Protein AF-A0A5C7A0E4-F1 (afdb_monomer)

Secondary structure (DSSP, 8-state):
--HHHHHHHHHHHHHH--TT-HHHHHHHHHHHHHHHHHHSTT-HHHHHHHHHHHHHHTTTTSTT-HHHHHHHHHHHHHHHHHHHHHHHHHHHHHHH-TTHHHHHHHHHHHHTTEEEEE--S-HHHHHHHHHHHHHTT-EEEEGGGS--TT--HHHHHHHH--SS-EEEEE-S-EEE--TT-TT--EEE--HHHHHHHHHHHHHH-GGGEEEEE-SS-B--TT-TT-EEEE--TT-THHHHHHHHHHHTT----GGG--

Solvent-accessible surface area (backbone atoms only — not comparable to full-atom values): 14439 Å² total; per-residue (Å²): 131,61,73,61,57,56,52,53,54,49,50,54,55,56,72,67,61,56,90,90,46,59,69,62,51,54,51,49,53,50,54,50,49,53,48,42,46,74,74,49,81,54,47,61,71,60,57,53,48,50,56,53,30,50,46,26,53,69,28,76,87,31,88,87,40,63,71,52,26,54,53,31,26,52,52,14,52,55,49,50,53,52,50,50,53,49,52,48,47,53,51,48,54,55,67,76,30,86,52,50,68,57,51,53,49,50,52,49,53,60,19,43,41,35,36,36,43,44,59,61,80,58,59,67,64,48,51,54,51,38,51,54,40,42,63,58,74,29,46,61,43,48,70,90,78,50,84,55,92,89,52,52,75,66,56,48,48,67,69,68,61,76,39,44,36,37,41,34,47,35,34,66,66,36,73,49,59,56,83,94,41,79,87,51,65,40,35,15,46,33,69,66,41,56,49,51,48,55,49,45,35,74,72,60,34,41,81,26,37,39,38,37,31,38,78,82,46,61,71,76,83,84,61,80,78,51,52,74,43,57,59,49,94,86,50,61,41,57,59,54,52,49,52,48,40,40,77,48,64,29,88,64,59,74,80,57,72,115

pLDDT: mean 85.22, std 11.51, range [44.25, 96.69]

InterPro domains:
  IPR019302 CD-NTase-associated protein 12/Pycsar effector protein, TIR domain [PF10137] (114-232)

Mean predicted aligned error: 15.25 Å

Nearest PDB structures (foldseek):
  7un8-assembly1_F  TM=8.255E-01  e=1.207E-06  Sphingobacterium faecium
  7un8-assembly1_E  TM=7.775E-01  e=4.235E-06  Sphingobacterium faecium
  7djt-assembly1_A  TM=3.992E-01  e=1.896E-03  Homo sapiens

Structure (mmCIF, N/CA/C/O backbone):
data_AF-A0A5C7A0E4-F1
#
_entry.id   AF-A0A5C7A0E4-F1
#
loop_
_atom_site.group_PDB
_atom_site.id
_atom_site.type_symbol
_atom_site.label_atom_id
_atom_site.label_alt_id
_atom_site.label_comp_id
_atom_site.label_asym_id
_atom_site.label_entity_id
_atom_site.label_seq_id
_atom_site.pdbx_PDB_ins_code
_atom_site.Cartn_x
_atom_site.Cartn_y
_atom_site.Cartn_z
_atom_site.occupancy
_atom_site.B_iso_or_equiv
_atom_site.auth_seq_id
_atom_site.auth_comp_id
_atom_site.auth_asym_id
_atom_site.auth_atom_id
_atom_site.pdbx_PDB_model_num
ATOM 1 N N . MET A 1 1 ? -31.149 -14.132 15.648 1.00 56.28 1 MET A N 1
ATOM 2 C CA . MET A 1 1 ? -31.156 -13.141 16.744 1.00 56.28 1 MET A CA 1
ATOM 3 C C . MET A 1 1 ? -30.591 -11.846 16.182 1.00 56.28 1 MET A C 1
ATOM 5 O O . MET A 1 1 ? -29.575 -11.904 15.499 1.00 56.28 1 MET A O 1
ATOM 9 N N . ASP A 1 2 ? -31.304 -10.732 16.339 1.00 81.81 2 ASP A N 1
ATOM 10 C CA . ASP A 1 2 ? -30.912 -9.434 15.777 1.00 81.81 2 ASP A CA 1
ATOM 11 C C . ASP A 1 2 ? -29.576 -8.971 16.389 1.00 81.81 2 ASP A C 1
ATOM 13 O O . ASP A 1 2 ? -29.428 -8.947 17.611 1.00 81.81 2 ASP A O 1
ATOM 17 N N . LYS A 1 3 ? -28.597 -8.621 15.542 1.00 84.12 3 LYS A N 1
ATOM 18 C CA . LYS A 1 3 ? -27.257 -8.173 15.960 1.00 84.12 3 LYS A CA 1
ATOM 19 C C . LYS A 1 3 ? -27.318 -6.963 16.900 1.00 84.12 3 LYS A C 1
ATOM 21 O O . LYS A 1 3 ? -26.513 -6.865 17.821 1.00 84.12 3 LYS A O 1
ATOM 26 N N . ILE A 1 4 ? -28.287 -6.072 16.685 1.00 85.06 4 ILE A N 1
ATOM 27 C CA . ILE A 1 4 ? -28.483 -4.881 17.515 1.00 85.06 4 ILE A CA 1
ATOM 28 C C . ILE A 1 4 ? -29.020 -5.276 18.889 1.00 85.06 4 ILE A C 1
ATOM 30 O O . ILE A 1 4 ? -28.481 -4.817 19.892 1.00 85.06 4 ILE A O 1
ATOM 34 N N . LEU A 1 5 ? -29.981 -6.205 18.947 1.00 87.56 5 LEU A N 1
ATOM 35 C CA . LEU A 1 5 ? -30.493 -6.724 20.220 1.00 87.56 5 LEU A CA 1
ATOM 36 C C . LEU A 1 5 ? -29.370 -7.345 21.067 1.00 87.56 5 LEU A C 1
ATOM 38 O O . LEU A 1 5 ? -29.330 -7.117 22.271 1.00 87.56 5 LEU A O 1
ATOM 42 N N . MET A 1 6 ? -28.404 -8.045 20.452 1.00 88.94 6 MET A N 1
ATOM 43 C CA . MET A 1 6 ? -27.241 -8.583 21.181 1.00 88.94 6 MET A CA 1
ATOM 44 C C . MET A 1 6 ? -26.394 -7.480 21.838 1.00 88.94 6 MET A C 1
ATOM 46 O O . MET A 1 6 ? -25.952 -7.627 22.978 1.00 88.94 6 MET A O 1
ATOM 50 N N . LEU A 1 7 ? -26.148 -6.371 21.131 1.00 90.69 7 LEU A N 1
ATOM 51 C CA . LEU A 1 7 ? -25.394 -5.237 21.676 1.00 90.69 7 LEU A CA 1
ATOM 52 C C . LEU A 1 7 ? -26.189 -4.489 22.753 1.00 90.69 7 LEU A C 1
ATOM 54 O O . LEU A 1 7 ? -25.609 -4.054 23.746 1.00 90.69 7 LEU A O 1
ATOM 58 N N . GLU A 1 8 ? -27.506 -4.370 22.599 1.00 90.69 8 GLU A N 1
ATOM 59 C CA . GLU A 1 8 ? -28.388 -3.771 23.603 1.00 90.69 8 GLU A CA 1
ATOM 60 C C . GLU A 1 8 ? -28.463 -4.604 24.889 1.00 90.69 8 GLU A C 1
ATOM 62 O O . GLU A 1 8 ? -28.448 -4.044 25.989 1.00 90.69 8 GLU A O 1
ATOM 67 N N . GLU A 1 9 ? -28.500 -5.934 24.776 1.00 91.88 9 GLU A N 1
ATOM 68 C CA . GLU A 1 9 ? -28.418 -6.855 25.915 1.00 91.88 9 GLU A CA 1
ATOM 69 C C . GLU A 1 9 ? -27.088 -6.699 26.656 1.00 91.88 9 GLU A C 1
ATOM 71 O O . GLU A 1 9 ? -27.073 -6.523 27.876 1.00 91.88 9 GLU A O 1
ATOM 76 N N . ILE A 1 10 ? -25.973 -6.648 25.923 1.00 91.94 10 ILE A N 1
ATOM 77 C CA . ILE A 1 10 ? -24.656 -6.391 26.514 1.00 91.94 10 ILE A CA 1
ATOM 78 C C . ILE A 1 10 ? -24.605 -5.010 27.175 1.00 91.94 10 ILE A C 1
ATOM 80 O O . ILE A 1 10 ? -24.049 -4.882 28.263 1.00 91.94 10 ILE A O 1
ATOM 84 N N . ASN A 1 11 ? -25.209 -3.978 26.578 1.00 92.25 11 ASN A N 1
ATOM 85 C CA . ASN A 1 11 ? -25.259 -2.644 27.178 1.00 92.25 11 ASN A CA 1
ATOM 86 C C . ASN A 1 11 ? -25.999 -2.655 28.527 1.00 92.25 11 ASN A C 1
ATOM 88 O O . ASN A 1 11 ? -25.588 -1.983 29.472 1.00 92.25 11 ASN A O 1
ATOM 92 N N . LYS A 1 12 ? -27.076 -3.444 28.648 1.00 92.50 12 LYS A N 1
ATOM 93 C CA . LYS A 1 12 ? -27.779 -3.642 29.927 1.00 92.50 12 LYS A CA 1
ATOM 94 C C . LYS A 1 12 ? -26.875 -4.319 30.960 1.00 92.50 12 LYS A C 1
ATOM 96 O O . LYS A 1 12 ? -26.823 -3.853 32.097 1.00 92.50 12 LYS A O 1
ATOM 101 N N . GLU A 1 13 ? -26.131 -5.358 30.568 1.00 92.50 13 GLU A N 1
ATOM 102 C CA . GLU A 1 13 ? -25.145 -6.013 31.444 1.00 92.50 13 GLU A CA 1
ATOM 103 C C . GLU A 1 13 ? -24.039 -5.029 31.888 1.00 92.50 13 GLU A C 1
ATOM 105 O O . GLU A 1 13 ? -23.705 -4.971 33.071 1.00 92.50 13 GLU A O 1
ATOM 110 N N . VAL A 1 14 ? -23.517 -4.200 30.973 1.00 91.81 14 VAL A N 1
ATOM 111 C CA . VAL A 1 14 ? -22.480 -3.194 31.271 1.00 91.81 14 VAL A CA 1
ATOM 112 C C . VAL A 1 14 ? -22.986 -2.131 32.240 1.00 91.81 14 VAL A C 1
ATOM 114 O O . VAL A 1 14 ? -22.296 -1.823 33.210 1.00 91.81 14 VAL A O 1
ATOM 117 N N . LYS A 1 15 ? -24.207 -1.615 32.060 1.00 89.81 15 LYS A N 1
ATOM 118 C CA . LYS A 1 15 ? -24.803 -0.646 32.997 1.00 89.81 15 LYS A CA 1
ATOM 119 C C . LYS A 1 15 ? -24.918 -1.205 34.416 1.00 89.81 15 LYS A C 1
ATOM 121 O O . LYS A 1 15 ? -24.730 -0.458 35.378 1.00 89.81 15 LYS A O 1
ATOM 126 N N . GLY A 1 16 ? -25.147 -2.512 34.549 1.00 89.06 16 GLY A N 1
ATOM 127 C CA . GLY A 1 16 ? -25.190 -3.224 35.828 1.00 89.06 16 GLY A CA 1
ATOM 128 C C . GLY A 1 16 ? -23.828 -3.466 36.490 1.00 89.06 16 GLY A C 1
ATOM 129 O O . GLY A 1 16 ? -23.802 -3.785 37.680 1.00 89.06 16 GLY A O 1
ATOM 130 N N . LEU A 1 17 ? -22.707 -3.289 35.773 1.00 90.19 17 LEU A N 1
ATOM 131 C CA . LEU A 1 17 ? -21.366 -3.534 36.315 1.00 90.19 17 LEU A CA 1
ATOM 132 C C . LEU A 1 17 ? -21.101 -2.694 37.563 1.00 90.19 17 LEU A C 1
ATOM 134 O O . LEU A 1 17 ? -21.356 -1.483 37.576 1.00 90.19 17 LEU A O 1
ATOM 138 N N . GLN A 1 18 ? -20.529 -3.347 38.572 1.00 88.06 18 GLN A N 1
ATOM 139 C CA . GLN A 1 18 ? -20.105 -2.751 39.833 1.00 88.06 18 GLN A CA 1
ATOM 140 C C . GLN A 1 18 ? -18.580 -2.675 39.907 1.00 88.06 18 GLN A C 1
ATOM 142 O O . GLN A 1 18 ? -17.871 -3.486 39.305 1.00 88.06 18 GLN A O 1
ATOM 147 N N . TYR A 1 19 ? -18.080 -1.694 40.661 1.00 84.81 19 TYR A N 1
ATOM 148 C CA . TYR A 1 19 ? -16.647 -1.545 40.905 1.00 84.81 19 TYR A CA 1
ATOM 149 C C . TYR A 1 19 ? -16.058 -2.844 41.475 1.00 84.81 19 TYR A C 1
ATOM 151 O O . TYR A 1 19 ? -16.684 -3.501 42.306 1.00 84.81 19 TYR A O 1
ATOM 159 N N . SER A 1 20 ? -14.856 -3.204 41.022 1.00 74.75 20 SER A N 1
ATOM 160 C CA . SER A 1 20 ? -14.129 -4.426 41.407 1.00 74.75 20 SER A CA 1
ATOM 161 C C . SER A 1 20 ? -14.735 -5.762 40.950 1.00 74.75 20 SER A C 1
ATOM 163 O O . SER A 1 20 ? -14.192 -6.815 41.285 1.00 74.75 20 SER A O 1
ATOM 165 N N . ASP A 1 21 ? -15.788 -5.767 40.126 1.00 83.38 21 ASP A N 1
ATOM 166 C CA . ASP A 1 21 ? -16.278 -6.986 39.468 1.00 83.38 21 ASP A CA 1
ATOM 167 C C . ASP A 1 21 ? -15.448 -7.323 38.215 1.00 83.38 21 ASP A C 1
ATOM 169 O O . ASP A 1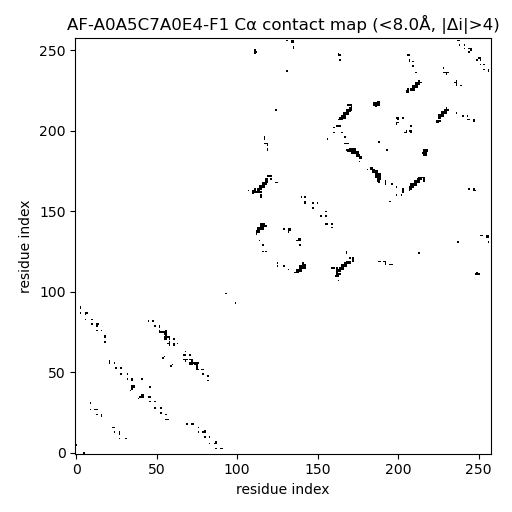 21 ? -15.891 -7.233 37.063 1.00 83.38 21 ASP A O 1
ATOM 173 N N . ASN A 1 22 ? -14.184 -7.679 38.444 1.00 80.25 22 ASN A N 1
ATOM 174 C CA . ASN A 1 22 ? -13.211 -7.919 37.375 1.00 80.25 22 ASN A CA 1
ATOM 175 C C . ASN A 1 22 ? -13.604 -9.119 36.502 1.00 80.25 22 ASN A C 1
ATOM 177 O O . ASN A 1 22 ? -13.374 -9.115 35.294 1.00 80.25 22 ASN A O 1
ATOM 181 N N . LYS A 1 23 ? -14.247 -10.132 37.098 1.00 84.56 23 LYS A N 1
ATOM 182 C CA . LYS A 1 23 ? -14.672 -11.343 36.387 1.00 84.56 23 LYS A CA 1
ATOM 183 C C . LYS A 1 23 ? -15.758 -11.030 35.361 1.00 84.56 23 LYS A C 1
ATOM 185 O O . LYS A 1 23 ? -15.644 -11.459 34.213 1.00 84.56 23 LYS A O 1
ATOM 190 N N . ASN A 1 24 ? -16.796 -10.283 35.746 1.00 87.00 24 ASN A N 1
ATOM 191 C CA . ASN A 1 24 ? -17.847 -9.916 34.799 1.00 87.00 24 ASN A CA 1
ATOM 192 C C . ASN A 1 24 ? -17.367 -8.856 33.802 1.00 87.00 24 ASN A C 1
ATOM 194 O O . ASN A 1 24 ? -17.738 -8.930 32.631 1.00 87.00 24 ASN A O 1
ATOM 198 N N . SER A 1 25 ? -16.482 -7.945 34.220 1.00 87.25 25 SER A N 1
ATOM 199 C CA . SER A 1 25 ? -15.860 -6.959 33.325 1.00 87.25 25 SER A CA 1
ATOM 200 C C . SER A 1 25 ? -15.081 -7.633 32.185 1.00 87.25 25 SER A C 1
ATOM 202 O O . SER A 1 25 ? -15.346 -7.357 31.016 1.00 87.25 25 SER A O 1
ATOM 204 N N . GLU A 1 26 ? -14.187 -8.582 32.488 1.00 88.56 26 GLU A N 1
ATOM 205 C CA . GLU A 1 26 ? -13.429 -9.314 31.457 1.00 88.56 26 GLU A CA 1
ATOM 206 C C . GLU A 1 26 ? -14.322 -10.216 30.593 1.00 88.56 26 GLU A C 1
ATOM 208 O O . GLU A 1 26 ? -14.115 -10.328 29.380 1.00 88.56 26 GLU A O 1
ATOM 213 N N . LYS A 1 27 ? -15.367 -10.819 31.179 1.00 92.00 27 LYS A N 1
ATOM 214 C CA . LYS A 1 27 ? -16.362 -11.592 30.421 1.00 92.00 27 LYS A CA 1
ATOM 215 C C . LYS A 1 27 ? -17.072 -10.714 29.386 1.00 92.00 27 LYS A C 1
ATOM 217 O O . LYS A 1 27 ? -17.232 -11.138 28.241 1.00 92.00 27 LYS A O 1
ATOM 222 N N . LEU A 1 28 ? -17.488 -9.505 29.765 1.00 92.94 28 LEU A N 1
ATOM 223 C CA . LEU A 1 28 ? -18.163 -8.568 28.864 1.00 92.94 28 LEU A CA 1
ATOM 224 C C . LEU A 1 28 ? -17.225 -8.042 27.780 1.00 92.94 28 LEU A C 1
ATOM 226 O O . LEU A 1 28 ? -17.601 -8.058 26.611 1.00 92.94 28 LEU A O 1
ATOM 230 N N . LEU A 1 29 ? -15.990 -7.674 28.131 1.00 92.44 29 LEU A N 1
ATOM 231 C CA . LEU A 1 29 ? -14.973 -7.290 27.146 1.00 92.44 29 LEU A CA 1
ATOM 232 C C . LEU A 1 29 ? -14.733 -8.399 26.115 1.00 92.44 29 LEU A C 1
ATOM 234 O O . LEU A 1 29 ? -14.676 -8.126 24.919 1.00 92.44 29 LEU A O 1
ATOM 238 N N . SER A 1 30 ? -14.660 -9.653 26.565 1.00 92.12 30 SER A N 1
ATOM 239 C CA . SER A 1 30 ? -14.473 -10.810 25.683 1.00 92.12 30 SER A CA 1
ATOM 240 C C . SER A 1 30 ? -15.671 -11.019 24.753 1.00 92.12 30 SER A C 1
ATOM 242 O O . SER A 1 30 ? -15.486 -11.203 23.552 1.00 92.12 30 SER A O 1
ATOM 244 N N . LYS A 1 31 ? -16.906 -10.927 25.276 1.00 93.12 31 LYS A N 1
ATOM 245 C CA . LYS A 1 31 ? -18.126 -10.971 24.450 1.00 93.12 31 LYS A CA 1
ATOM 246 C C . LYS A 1 31 ? -18.094 -9.882 23.372 1.00 93.12 31 LYS A C 1
ATOM 248 O O . LYS A 1 31 ? -18.330 -10.182 22.207 1.00 93.12 31 LYS A O 1
ATOM 253 N N . ILE A 1 32 ? -17.777 -8.642 23.749 1.00 92.12 32 ILE A N 1
ATOM 254 C CA . ILE A 1 32 ? -17.753 -7.504 22.821 1.00 92.12 32 ILE A CA 1
ATOM 255 C C . ILE A 1 32 ? -16.655 -7.681 21.770 1.00 92.12 32 ILE A C 1
ATOM 257 O O . ILE A 1 32 ? -16.928 -7.446 20.600 1.00 92.12 32 ILE A O 1
ATOM 261 N N . SER A 1 33 ? -15.466 -8.167 22.143 1.00 90.62 33 SER A N 1
ATOM 262 C CA . SER A 1 33 ? -14.388 -8.478 21.188 1.00 90.62 33 SER A CA 1
ATOM 263 C C . SER A 1 33 ? -14.860 -9.446 20.103 1.00 90.62 33 SER A C 1
ATOM 265 O O . SER A 1 33 ? -14.716 -9.160 18.918 1.00 90.62 33 SER A O 1
ATOM 267 N N . VAL A 1 34 ? -15.526 -10.538 20.497 1.00 89.75 34 VAL A N 1
ATOM 268 C CA . VAL A 1 34 ? -16.077 -11.524 19.552 1.00 89.75 34 VAL A CA 1
ATOM 269 C C . VAL A 1 34 ? -17.132 -10.899 18.635 1.00 89.75 34 VAL A C 1
ATOM 271 O O . VAL A 1 34 ? -17.192 -11.233 17.453 1.00 89.75 34 VAL A O 1
ATOM 274 N N . LEU A 1 35 ? -17.977 -9.997 19.145 1.00 89.44 35 LEU A N 1
ATOM 275 C CA . LEU A 1 35 ? -18.961 -9.302 18.308 1.00 89.44 35 LEU A CA 1
ATOM 276 C C . LEU A 1 35 ? -18.302 -8.312 17.341 1.00 89.44 35 LEU A C 1
ATOM 278 O O . LEU A 1 35 ? -18.727 -8.223 16.192 1.00 89.44 35 LEU A O 1
ATOM 282 N N . VAL A 1 36 ? -17.265 -7.596 17.780 1.00 88.56 36 VAL A N 1
ATOM 283 C CA . VAL A 1 36 ? -16.494 -6.678 16.931 1.00 88.56 36 VAL A CA 1
ATOM 284 C C . VAL A 1 36 ? -15.828 -7.441 15.787 1.00 88.56 36 VAL A C 1
ATOM 286 O O . VAL A 1 36 ? -15.973 -7.050 14.632 1.00 88.56 36 VAL A O 1
ATOM 289 N N . GLU A 1 37 ? -15.167 -8.558 16.085 1.00 85.69 37 GLU A N 1
ATOM 290 C CA . GLU A 1 37 ? -14.540 -9.420 15.076 1.00 85.69 37 GLU A CA 1
ATOM 291 C C . GLU A 1 37 ? -15.566 -9.966 14.078 1.00 85.69 37 GLU A C 1
ATOM 293 O O . GLU A 1 37 ? -15.353 -9.903 12.871 1.00 85.69 37 GLU A O 1
ATOM 298 N N . LYS A 1 38 ? -16.711 -10.462 14.566 1.00 85.38 38 LYS A N 1
ATOM 299 C CA . LYS A 1 38 ? -17.735 -11.078 13.709 1.00 85.38 38 LYS A CA 1
ATOM 300 C C . LYS A 1 38 ? -18.523 -10.092 12.859 1.00 85.38 38 LYS A C 1
ATOM 302 O O . LYS A 1 38 ? -19.037 -10.488 11.815 1.00 85.38 38 LYS A O 1
ATOM 307 N N . PHE A 1 39 ? -18.741 -8.871 13.342 1.00 84.88 39 PHE A N 1
ATOM 308 C CA . PHE A 1 39 ? -19.691 -7.945 12.719 1.00 84.88 39 PHE A CA 1
ATOM 309 C C . PHE A 1 39 ? -19.051 -6.711 12.094 1.00 84.88 39 PHE A C 1
ATOM 311 O O . PHE A 1 39 ? -19.739 -6.007 11.361 1.00 84.88 39 PHE A O 1
ATOM 318 N N . PHE A 1 40 ? -17.775 -6.445 12.369 1.00 81.06 40 PHE A N 1
ATOM 319 C CA . PHE A 1 40 ? -17.085 -5.245 11.903 1.00 81.06 40 PHE A CA 1
ATOM 320 C C . PHE A 1 40 ? -15.708 -5.551 11.299 1.00 81.06 40 PHE A C 1
ATOM 322 O O . PHE A 1 40 ? -14.849 -4.672 11.324 1.00 81.06 40 PHE A O 1
ATOM 329 N N . ASP A 1 41 ? -15.478 -6.774 10.807 1.00 73.94 41 ASP A N 1
ATOM 330 C CA . ASP A 1 41 ? -14.234 -7.214 10.146 1.00 73.94 41 ASP A CA 1
ATOM 331 C C . ASP A 1 41 ? -12.957 -6.789 10.887 1.00 73.94 41 ASP A C 1
ATOM 333 O O . ASP A 1 41 ? -11.958 -6.383 10.293 1.00 73.94 41 ASP A O 1
ATOM 337 N N . SER A 1 42 ? -13.005 -6.818 12.221 1.00 62.88 42 SER A N 1
ATOM 338 C CA . SER A 1 42 ? -11.886 -6.426 13.082 1.00 62.88 42 SER A CA 1
ATOM 339 C C . SER A 1 42 ? -11.371 -4.997 12.849 1.00 62.88 42 SER A C 1
ATOM 341 O O . SER A 1 42 ? -10.177 -4.748 13.030 1.00 62.88 42 SER A O 1
ATOM 343 N N . LYS A 1 43 ? -12.246 -4.038 12.484 1.00 72.56 43 LYS A N 1
ATOM 344 C CA . LYS A 1 43 ? -11.901 -2.606 12.345 1.00 72.56 43 LYS A CA 1
ATOM 345 C C . LYS A 1 43 ? -10.970 -2.168 13.494 1.00 72.56 43 LYS A C 1
ATOM 347 O O . LYS A 1 43 ? -11.431 -2.094 14.641 1.00 72.56 43 LYS A O 1
ATOM 352 N N . PRO A 1 44 ? -9.690 -1.821 13.215 1.00 75.75 44 PRO A N 1
ATOM 353 C CA . PRO A 1 44 ? -8.677 -1.603 14.255 1.00 75.75 44 PRO A CA 1
ATOM 354 C C . PRO A 1 44 ? -9.079 -0.561 15.302 1.00 75.75 44 PRO A C 1
ATOM 356 O O . PRO A 1 44 ? -8.712 -0.670 16.468 1.00 75.75 44 PRO A O 1
ATOM 359 N N . LYS A 1 45 ? -9.901 0.418 14.904 1.00 85.44 45 LYS A N 1
ATOM 360 C CA . LYS A 1 45 ? -10.482 1.437 15.784 1.00 85.44 45 LYS A CA 1
ATOM 361 C C . LYS A 1 45 ? -11.177 0.834 17.016 1.00 85.44 45 LYS A C 1
ATOM 363 O O . LYS A 1 45 ? -10.928 1.294 18.126 1.00 85.44 45 LYS A O 1
ATOM 368 N N . TYR A 1 46 ? -12.030 -0.177 16.839 1.00 89.25 46 TYR A N 1
ATOM 369 C CA . TYR A 1 46 ? -12.833 -0.743 17.933 1.00 89.25 46 TYR A CA 1
ATOM 370 C C . TYR A 1 46 ? -12.014 -1.644 18.847 1.00 89.25 46 TYR A C 1
ATOM 372 O O . TYR A 1 46 ? -12.149 -1.578 20.067 1.00 89.25 46 TYR A O 1
ATOM 380 N N . ILE A 1 47 ? -11.111 -2.424 18.260 1.00 85.69 47 ILE A N 1
ATOM 381 C CA . ILE A 1 47 ? -10.191 -3.281 19.005 1.00 85.69 47 ILE A CA 1
ATOM 382 C C . ILE A 1 47 ? -9.232 -2.440 19.862 1.00 85.69 47 ILE A C 1
ATOM 384 O O . ILE A 1 47 ? -9.064 -2.715 21.050 1.00 85.69 47 ILE A O 1
ATOM 388 N N . ASN A 1 48 ? -8.668 -1.361 19.312 1.00 86.56 48 ASN A N 1
ATOM 389 C CA . ASN A 1 48 ? -7.787 -0.459 20.059 1.00 86.56 48 ASN A CA 1
ATOM 390 C C . ASN A 1 48 ? -8.513 0.241 21.218 1.00 86.56 48 ASN A C 1
ATOM 392 O O . ASN A 1 48 ? -7.956 0.364 22.312 1.00 86.56 48 ASN A O 1
ATOM 396 N N . GLU A 1 49 ? -9.767 0.658 21.014 1.00 91.06 49 GLU A N 1
ATOM 397 C CA . GLU A 1 49 ? -10.569 1.248 22.090 1.00 91.06 49 GLU A CA 1
ATOM 398 C C . GLU A 1 49 ? -10.865 0.216 23.193 1.00 91.06 49 GLU A C 1
ATOM 400 O O . GLU A 1 49 ? -10.727 0.540 24.371 1.00 91.06 49 GLU A O 1
ATOM 405 N N . LEU A 1 50 ? -11.173 -1.044 22.848 1.00 92.31 50 LEU A N 1
ATOM 406 C CA . LEU A 1 50 ? -11.353 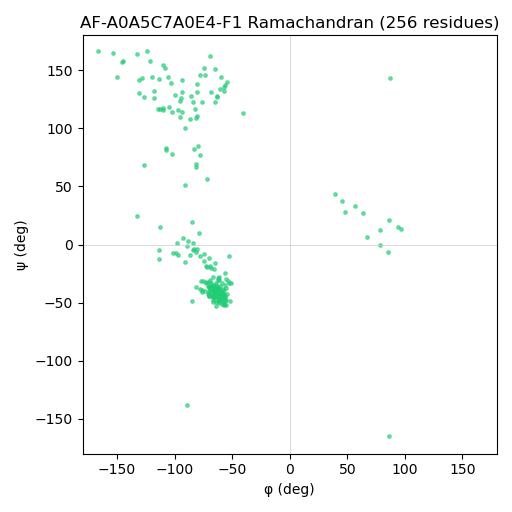-2.128 23.828 1.00 92.31 50 LEU A CA 1
ATOM 407 C C . LEU A 1 50 ? -10.095 -2.376 24.667 1.00 92.31 50 LEU A C 1
ATOM 4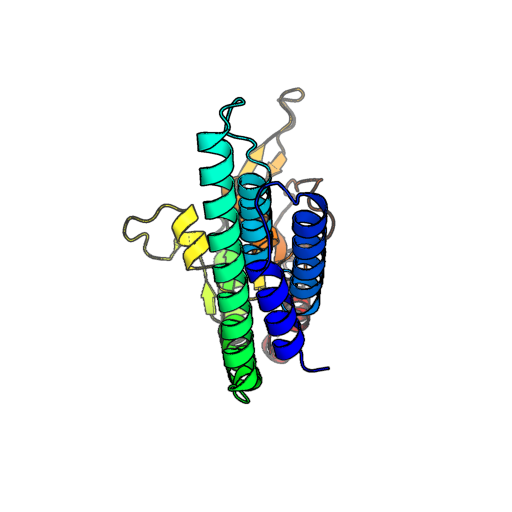09 O O . LEU A 1 50 ? -10.195 -2.524 25.888 1.00 92.31 50 LEU A O 1
ATOM 413 N N . PHE A 1 51 ? -8.911 -2.381 24.047 1.00 89.31 51 PHE A N 1
ATOM 414 C CA . PHE A 1 51 ? -7.646 -2.488 24.778 1.00 89.31 51 PHE A CA 1
ATOM 415 C C . PHE A 1 51 ? -7.448 -1.319 25.747 1.00 89.31 51 PHE A C 1
ATOM 417 O O . PHE A 1 51 ? -7.079 -1.532 26.905 1.00 89.31 51 PHE A O 1
ATOM 424 N N . SER A 1 52 ? -7.751 -0.093 25.310 1.00 89.31 52 SER A N 1
ATOM 425 C CA . SER A 1 52 ? -7.701 1.091 26.172 1.00 89.31 52 SER A CA 1
ATOM 426 C C . SER A 1 52 ? -8.667 0.966 27.354 1.00 89.31 52 SER A C 1
ATOM 428 O O . SER A 1 52 ? -8.276 1.173 28.503 1.00 89.31 52 SER A O 1
ATOM 430 N N . ILE A 1 53 ? -9.913 0.560 27.100 1.00 92.25 53 ILE A N 1
ATOM 431 C CA . ILE A 1 53 ? -10.943 0.359 28.126 1.00 92.25 53 ILE A CA 1
ATOM 432 C C . ILE A 1 53 ? -10.502 -0.681 29.156 1.00 92.25 53 ILE A C 1
ATOM 434 O O . ILE A 1 53 ? -10.611 -0.423 30.356 1.00 92.25 53 ILE A O 1
ATOM 438 N N . ARG A 1 54 ? -9.960 -1.823 28.712 1.00 90.56 54 ARG A N 1
ATOM 439 C CA . ARG A 1 54 ? -9.419 -2.854 29.609 1.00 90.56 54 ARG A CA 1
ATOM 440 C C . ARG A 1 54 ? -8.377 -2.263 30.559 1.00 90.56 54 ARG A C 1
ATOM 442 O O . ARG A 1 54 ? -8.401 -2.552 31.754 1.00 90.56 54 ARG A O 1
ATOM 449 N N . HIS A 1 55 ? -7.499 -1.394 30.055 1.00 88.00 55 HIS A N 1
ATOM 450 C CA . HIS A 1 55 ? -6.488 -0.726 30.877 1.00 88.00 55 HIS A CA 1
ATOM 451 C C . HIS A 1 55 ? -7.102 0.152 31.976 1.00 88.00 55 HIS A C 1
ATOM 453 O O . HIS A 1 55 ? -6.639 0.134 33.119 1.00 88.00 55 HIS A O 1
ATOM 459 N N . PHE A 1 56 ? -8.165 0.893 31.645 1.00 88.19 56 PHE A N 1
ATOM 460 C CA . PHE A 1 56 ? -8.897 1.728 32.602 1.00 88.19 56 PHE A CA 1
ATOM 461 C C . PHE A 1 56 ? -9.629 0.903 33.663 1.00 88.19 56 PHE A C 1
ATOM 463 O O . PHE A 1 56 ? -9.534 1.239 34.847 1.00 88.19 56 PHE A O 1
ATOM 470 N N . LEU A 1 57 ? -10.317 -0.170 33.255 1.00 88.44 57 LEU A N 1
ATOM 471 C CA . LEU A 1 57 ? -11.063 -1.054 34.156 1.00 88.44 57 LEU A CA 1
ATOM 472 C C . LEU A 1 57 ? -10.138 -1.783 35.138 1.00 88.44 57 LEU A C 1
ATOM 474 O O . LEU A 1 57 ? -10.455 -1.876 36.318 1.00 88.44 57 LEU A O 1
ATOM 478 N N . ASN A 1 58 ? -8.959 -2.211 34.685 1.00 83.62 58 ASN A N 1
ATOM 479 C CA . ASN A 1 58 ? -7.984 -2.901 35.532 1.00 83.62 58 ASN A CA 1
ATOM 480 C C . ASN A 1 58 ? -7.135 -1.947 36.398 1.00 83.62 58 ASN A C 1
ATOM 482 O O . ASN A 1 58 ? -6.366 -2.398 37.246 1.00 83.62 58 ASN A O 1
ATOM 486 N N . GLY A 1 59 ? -7.261 -0.625 36.218 1.00 75.88 59 GLY A N 1
ATOM 487 C CA . GLY A 1 59 ? -6.604 0.369 37.074 1.00 75.88 59 GLY A CA 1
ATOM 488 C C . GLY A 1 59 ? -5.071 0.328 37.033 1.00 75.88 59 GLY A C 1
ATOM 489 O O . GLY A 1 59 ? -4.418 0.730 38.001 1.00 75.88 59 GLY A O 1
ATOM 490 N N . PHE A 1 60 ? -4.480 -0.138 35.926 1.00 68.56 60 PHE A N 1
ATOM 491 C CA . PHE A 1 60 ? -3.033 -0.373 35.792 1.00 68.56 60 PHE A CA 1
ATOM 492 C C . PHE A 1 60 ? -2.164 0.870 36.076 1.00 68.56 60 PHE A C 1
ATOM 494 O O . PHE A 1 60 ? -1.021 0.737 36.506 1.00 68.56 60 PHE A O 1
ATOM 501 N N . ASN A 1 61 ? -2.701 2.087 35.922 1.00 64.12 61 ASN A N 1
ATOM 502 C CA . ASN A 1 61 ? -1.966 3.341 36.152 1.00 64.12 61 ASN A CA 1
ATOM 503 C C . ASN A 1 61 ? -2.112 3.920 37.577 1.00 64.12 61 ASN A C 1
ATOM 505 O O . ASN A 1 61 ? -1.640 5.026 37.843 1.00 64.12 61 ASN A O 1
ATOM 509 N N . CYS A 1 62 ? -2.771 3.224 38.509 1.00 74.12 62 CYS A N 1
ATOM 510 C CA . CYS A 1 62 ? -3.239 3.842 39.757 1.00 74.12 62 CYS A CA 1
ATOM 511 C C . CYS A 1 62 ? -2.333 3.644 40.992 1.00 74.12 62 CYS A C 1
ATOM 513 O O . CYS A 1 62 ? -2.688 4.145 42.059 1.00 74.12 62 CYS A O 1
ATOM 515 N N . ARG A 1 63 ? -1.177 2.960 40.876 1.00 73.62 63 ARG A N 1
ATOM 516 C CA . ARG A 1 63 ? -0.161 2.749 41.949 1.00 73.62 63 ARG A CA 1
ATOM 517 C C . ARG A 1 63 ? -0.754 2.479 43.352 1.00 73.62 63 ARG A C 1
ATOM 519 O O . ARG A 1 63 ? -0.320 3.064 44.337 1.00 73.62 63 ARG A O 1
ATOM 526 N N . GLY A 1 64 ? -1.783 1.632 43.441 1.00 68.69 64 GLY A N 1
ATOM 527 C CA . GLY A 1 64 ? -2.384 1.220 44.720 1.00 68.69 64 GLY A CA 1
ATOM 528 C C . GLY A 1 64 ? -3.342 2.218 45.390 1.00 68.69 64 GLY A C 1
ATOM 529 O O . GLY A 1 64 ? -3.898 1.889 46.429 1.00 68.69 64 GLY A O 1
ATOM 530 N N . ASN A 1 65 ? -3.593 3.399 44.816 1.00 84.06 65 ASN A N 1
ATOM 531 C CA . ASN A 1 65 ? -4.550 4.361 45.374 1.00 84.06 65 ASN A CA 1
ATOM 532 C C . ASN A 1 65 ? -5.994 3.980 44.992 1.00 84.06 65 ASN A C 1
ATOM 534 O O . ASN A 1 65 ? -6.372 4.101 43.825 1.00 84.06 65 ASN A O 1
ATOM 538 N N . GLU A 1 66 ? -6.796 3.546 45.968 1.00 83.44 66 GLU A N 1
ATOM 539 C CA . GLU A 1 66 ? -8.173 3.073 45.741 1.00 83.44 66 GLU A CA 1
ATOM 540 C C . GLU A 1 66 ? -9.097 4.138 45.145 1.00 83.44 66 GLU A C 1
ATOM 542 O O . GLU A 1 66 ? -9.850 3.849 44.219 1.00 83.44 66 GLU A O 1
ATOM 547 N N . THR A 1 67 ? -8.982 5.398 45.566 1.00 85.62 67 THR A N 1
ATOM 548 C CA . THR A 1 67 ? -9.765 6.497 44.982 1.00 85.62 67 THR A CA 1
ATOM 549 C C . THR A 1 67 ? -9.454 6.678 43.493 1.00 85.62 67 THR A C 1
ATOM 551 O O . THR A 1 67 ? -10.356 6.856 42.673 1.00 85.62 67 THR A O 1
ATOM 554 N N . ARG A 1 68 ? -8.173 6.590 43.108 1.00 84.69 68 ARG A N 1
ATOM 555 C CA . ARG A 1 68 ? -7.748 6.667 41.701 1.00 84.69 68 ARG A CA 1
ATOM 556 C C . ARG A 1 68 ? -8.168 5.437 40.902 1.00 84.69 68 ARG A C 1
ATOM 558 O O . ARG A 1 68 ? -8.524 5.596 39.737 1.00 84.69 68 ARG A O 1
ATOM 565 N N . LYS A 1 69 ? -8.149 4.244 41.504 1.00 85.75 69 LYS A N 1
ATOM 566 C CA . LYS A 1 69 ? -8.651 3.018 40.865 1.00 85.75 69 LYS A CA 1
ATOM 567 C C . LYS A 1 69 ? -10.151 3.111 40.604 1.00 85.75 69 LYS A C 1
ATOM 569 O O . LYS A 1 69 ? -10.564 2.879 39.474 1.00 85.75 69 LYS A O 1
ATOM 574 N N . ALA A 1 70 ? -10.938 3.545 41.587 1.00 87.94 70 ALA A N 1
ATOM 575 C CA . ALA A 1 70 ? -12.375 3.761 41.432 1.00 87.94 70 ALA A CA 1
ATOM 576 C C . ALA A 1 70 ? -12.689 4.787 40.331 1.00 87.94 70 ALA A C 1
ATOM 578 O O . ALA A 1 70 ? -13.544 4.543 39.479 1.00 87.94 70 ALA A O 1
ATOM 579 N N . ALA A 1 71 ? -11.950 5.901 40.282 1.00 88.44 71 ALA A N 1
ATOM 580 C CA . ALA A 1 71 ? -12.095 6.902 39.224 1.00 88.44 71 ALA A CA 1
ATOM 581 C C . ALA A 1 71 ? -11.703 6.363 37.832 1.00 88.44 71 ALA A C 1
ATOM 583 O O . ALA A 1 71 ? -12.415 6.597 36.855 1.00 88.44 71 ALA A O 1
ATOM 584 N N . SER A 1 72 ? -10.595 5.618 37.734 1.00 89.31 72 SER A N 1
ATOM 585 C CA . SER A 1 72 ? -10.153 4.970 36.491 1.00 89.31 72 SER A CA 1
ATOM 586 C C . SER A 1 72 ? -11.172 3.948 35.998 1.00 89.31 72 SER A C 1
ATOM 588 O O . SER A 1 72 ? -11.531 3.954 34.823 1.00 89.31 72 SER A O 1
ATOM 590 N N . TRP A 1 73 ? -11.681 3.114 36.902 1.00 91.62 73 TRP A N 1
ATOM 591 C CA . TRP A 1 73 ? -12.688 2.111 36.594 1.00 91.62 73 TRP A CA 1
ATOM 592 C C . TRP A 1 73 ? -13.984 2.758 36.102 1.00 91.62 73 TRP A C 1
ATOM 594 O O . TRP A 1 73 ? -14.505 2.361 35.062 1.00 91.62 73 TRP A O 1
ATOM 604 N N . LYS A 1 74 ? -14.457 3.820 36.774 1.00 91.12 74 LYS A N 1
ATOM 605 C CA . LYS A 1 74 ? -15.640 4.579 36.341 1.00 91.12 74 LYS A CA 1
ATOM 606 C C . LYS A 1 74 ? -15.464 5.113 34.918 1.00 91.12 74 LYS A C 1
ATOM 608 O O . LYS A 1 74 ? -16.338 4.918 34.079 1.00 91.12 74 LYS A O 1
ATOM 613 N N . LYS A 1 75 ? -14.298 5.694 34.620 1.00 91.12 75 LYS A N 1
ATOM 614 C CA . LYS A 1 75 ? -13.951 6.165 33.273 1.00 91.12 75 LYS A CA 1
ATOM 615 C C . LYS A 1 75 ? -13.905 5.026 32.248 1.00 91.12 75 LYS A C 1
ATOM 617 O O . LYS A 1 75 ? -14.333 5.206 31.112 1.00 91.12 75 LYS A O 1
ATOM 622 N N . GLY A 1 76 ? -13.394 3.856 32.633 1.00 91.69 76 GLY A N 1
ATOM 623 C CA . GLY A 1 76 ? -13.401 2.652 31.800 1.00 91.69 76 GLY A CA 1
ATOM 624 C C . GLY A 1 76 ? -14.819 2.191 31.462 1.00 91.69 76 GLY A C 1
ATOM 625 O O . GLY A 1 76 ? -15.108 1.928 30.298 1.00 91.69 76 GLY A O 1
ATOM 626 N N . LYS A 1 77 ? -15.719 2.173 32.452 1.00 92.81 77 LYS A N 1
ATOM 627 C CA . LYS A 1 77 ? -17.135 1.834 32.259 1.00 92.81 77 LYS A CA 1
ATOM 628 C C . LYS A 1 77 ? -17.834 2.821 31.322 1.00 92.81 77 LYS A C 1
ATOM 630 O O . LYS A 1 77 ? -18.457 2.391 30.359 1.00 92.81 77 LYS A O 1
ATOM 635 N N . GLU A 1 78 ? -17.666 4.124 31.540 1.00 92.69 78 GLU A N 1
ATOM 636 C CA . GLU A 1 78 ? -18.228 5.167 30.665 1.00 92.69 78 GLU A CA 1
ATOM 637 C C . GLU A 1 78 ? -17.735 5.023 29.215 1.00 92.69 78 GLU A C 1
ATOM 639 O O . GLU A 1 78 ? -18.513 5.112 28.266 1.00 92.69 78 GLU A O 1
ATOM 644 N N . LYS A 1 79 ? -16.440 4.742 29.022 1.00 94.12 79 LYS A N 1
ATOM 645 C CA . LYS A 1 79 ? -15.882 4.468 27.690 1.00 94.12 79 LYS A CA 1
ATOM 646 C C . LYS A 1 79 ? -16.476 3.213 27.051 1.00 94.12 79 LYS A C 1
ATOM 648 O O . LYS A 1 79 ? -16.734 3.221 25.851 1.00 94.12 79 LYS A O 1
ATOM 653 N N . LEU A 1 80 ? -16.704 2.158 27.832 1.00 94.56 80 LEU A N 1
ATOM 654 C CA . LEU A 1 80 ? -17.319 0.925 27.347 1.00 94.56 80 LEU A CA 1
ATOM 655 C C . LEU A 1 80 ? -18.761 1.149 26.883 1.00 94.56 80 LEU A C 1
ATOM 657 O O . LEU A 1 80 ? -19.131 0.690 25.805 1.00 94.56 80 LEU A O 1
ATOM 661 N N . GLU A 1 81 ? -19.548 1.898 27.656 1.00 93.50 81 GLU A N 1
ATOM 662 C CA . GLU A 1 81 ? -20.912 2.283 27.279 1.00 93.50 81 GLU A CA 1
ATOM 663 C C . GLU A 1 81 ? -20.911 3.093 25.973 1.00 93.50 81 GLU A C 1
ATOM 665 O O . GLU A 1 81 ? -21.635 2.758 25.034 1.00 93.50 81 GLU A O 1
ATOM 670 N N . ASN A 1 82 ? -20.032 4.094 25.856 1.00 92.50 82 ASN A N 1
ATOM 671 C CA . ASN A 1 82 ? -19.897 4.903 24.640 1.00 92.50 82 ASN A CA 1
ATOM 672 C C . ASN A 1 82 ? -19.482 4.077 23.414 1.00 92.50 82 ASN A C 1
ATOM 674 O O . ASN A 1 82 ? -19.992 4.298 22.312 1.00 92.50 82 ASN A O 1
ATOM 678 N N . LEU A 1 83 ? -18.579 3.109 23.593 1.00 94.38 83 LEU A N 1
ATOM 679 C CA . LEU A 1 83 ? -18.185 2.195 22.527 1.00 94.38 83 LEU A CA 1
ATOM 680 C C . LEU A 1 83 ? -19.384 1.370 22.048 1.00 94.38 83 LEU A C 1
ATOM 682 O O . LEU A 1 83 ? -19.625 1.308 20.847 1.00 94.38 83 LEU A O 1
ATOM 686 N N . ILE A 1 84 ? -20.170 0.791 22.959 1.00 93.56 84 ILE A N 1
ATOM 687 C CA . ILE A 1 84 ? -21.355 0.003 22.588 1.00 93.56 84 ILE A CA 1
ATOM 688 C C . ILE A 1 84 ? -22.379 0.865 21.845 1.00 93.56 84 ILE A C 1
ATOM 690 O O . ILE A 1 84 ? -22.902 0.435 20.819 1.00 93.56 84 ILE A O 1
ATOM 694 N N . MET A 1 85 ? -22.618 2.099 22.299 1.00 91.25 85 MET A N 1
ATOM 695 C CA . MET A 1 85 ? -23.505 3.036 21.597 1.00 91.25 85 MET A CA 1
ATOM 696 C C . MET A 1 85 ? -22.994 3.355 20.187 1.00 91.25 85 MET A C 1
ATOM 698 O O . MET A 1 85 ? -23.783 3.401 19.247 1.00 91.25 85 MET A O 1
ATOM 702 N N . THR A 1 86 ? -21.677 3.504 20.020 1.00 89.75 86 THR A N 1
ATOM 703 C CA . THR A 1 86 ? -21.049 3.711 18.704 1.00 89.75 86 THR A CA 1
ATOM 704 C C . THR A 1 86 ? -21.227 2.488 17.801 1.00 89.75 86 THR A C 1
ATOM 706 O O . THR A 1 86 ? -21.577 2.639 16.638 1.00 89.75 86 THR A O 1
ATOM 709 N N . LEU A 1 87 ? -21.053 1.272 18.331 1.00 91.25 87 LEU A N 1
ATOM 710 C CA . LEU A 1 87 ? -21.264 0.030 17.575 1.00 91.25 87 LEU A CA 1
ATOM 711 C C . LEU A 1 87 ? -22.725 -0.116 17.123 1.00 91.25 87 LEU A C 1
ATOM 713 O O . LEU A 1 87 ? -22.983 -0.475 15.976 1.00 91.25 87 LEU A O 1
ATOM 717 N N . ILE A 1 88 ? -23.683 0.187 18.004 1.00 90.25 88 ILE A N 1
ATOM 718 C CA . ILE A 1 88 ? -25.116 0.182 17.672 1.00 90.25 88 ILE A CA 1
ATOM 719 C C . ILE A 1 88 ? -25.424 1.237 16.603 1.00 90.25 88 ILE A C 1
ATOM 721 O O . ILE A 1 88 ? -26.183 0.966 15.674 1.00 90.25 88 ILE A O 1
ATOM 725 N N . TYR A 1 89 ? -24.843 2.431 16.720 1.00 86.00 89 TYR A N 1
ATOM 726 C CA . TYR A 1 89 ? -25.009 3.504 15.744 1.00 86.00 89 TYR A CA 1
ATOM 727 C C . TYR A 1 89 ? -24.485 3.104 14.361 1.00 86.00 89 TYR A C 1
ATOM 729 O O . TYR A 1 89 ? -25.235 3.182 13.391 1.00 86.00 89 TYR A O 1
ATOM 737 N N . ASP A 1 90 ? -23.257 2.588 14.282 1.00 85.00 90 ASP A N 1
ATOM 738 C CA . ASP A 1 90 ? -22.680 2.074 13.038 1.00 85.00 90 ASP A CA 1
ATOM 739 C C . ASP A 1 90 ? -23.561 0.976 12.423 1.00 85.00 90 ASP A C 1
ATOM 741 O O . ASP A 1 90 ? -23.851 1.015 11.232 1.00 85.00 90 ASP A O 1
ATOM 745 N N . MET A 1 91 ? -24.064 0.033 13.231 1.00 83.56 91 MET A N 1
ATOM 746 C CA . MET A 1 91 ? -24.981 -1.001 12.732 1.00 83.56 91 MET A CA 1
ATOM 747 C C . MET A 1 91 ? -26.309 -0.442 12.224 1.00 83.56 91 MET A C 1
ATOM 749 O O . MET A 1 91 ? -26.863 -0.979 11.268 1.00 83.56 91 MET A O 1
ATOM 753 N N . ASN A 1 92 ? -26.853 0.591 12.868 1.00 83.06 92 ASN A N 1
ATOM 754 C CA . ASN A 1 92 ? -28.088 1.233 12.425 1.00 83.06 92 ASN A CA 1
ATOM 755 C C . ASN A 1 92 ? -27.881 2.030 11.136 1.00 83.06 92 ASN A C 1
ATOM 757 O O . ASN A 1 92 ? -28.764 2.011 10.279 1.00 83.06 92 ASN A O 1
ATOM 761 N N . ILE A 1 93 ? -26.719 2.670 10.965 1.00 77.12 93 ILE A N 1
ATOM 762 C CA . ILE A 1 93 ? -26.326 3.249 9.676 1.00 77.12 93 ILE A CA 1
ATOM 763 C C . ILE A 1 93 ? -26.331 2.155 8.610 1.00 77.12 93 ILE A C 1
ATOM 765 O O . ILE A 1 93 ? -27.011 2.323 7.600 1.00 77.12 93 ILE A O 1
ATOM 769 N N . SER A 1 94 ? -25.669 1.021 8.858 1.00 68.81 94 SER A N 1
ATOM 770 C CA . SER A 1 94 ? -25.606 -0.095 7.906 1.00 68.81 94 SER A CA 1
ATOM 771 C C . SER A 1 94 ? -26.975 -0.743 7.636 1.00 68.81 94 SER A C 1
ATOM 773 O O . SER A 1 94 ? -27.274 -1.120 6.509 1.00 68.81 94 SER A O 1
ATOM 775 N N . LYS A 1 95 ? -27.875 -0.830 8.632 1.00 65.69 95 LYS A N 1
ATOM 776 C CA . LYS A 1 95 ? -29.253 -1.336 8.441 1.00 65.69 95 LYS A CA 1
ATOM 777 C C . LYS A 1 95 ? -30.140 -0.391 7.627 1.00 65.69 95 LYS A C 1
ATOM 779 O O . LYS A 1 95 ? -30.933 -0.863 6.817 1.00 65.69 95 LYS A O 1
ATOM 784 N N . ASN A 1 96 ? -30.029 0.920 7.845 1.00 54.03 96 ASN A N 1
ATOM 785 C CA . ASN A 1 96 ? -30.813 1.928 7.122 1.00 54.03 96 ASN A CA 1
ATOM 786 C C . ASN A 1 96 ? -30.241 2.242 5.735 1.00 54.03 96 ASN A C 1
ATOM 788 O O . ASN A 1 96 ? -30.846 2.992 4.970 1.00 54.03 96 ASN A O 1
ATOM 792 N N . SER A 1 97 ? -29.098 1.654 5.392 1.00 47.97 97 SER A N 1
ATOM 793 C CA . SER A 1 97 ? -28.507 1.737 4.070 1.00 47.97 97 SER A CA 1
ATOM 794 C C . SER A 1 97 ? -28.644 0.403 3.330 1.00 47.97 97 SER A C 1
ATOM 796 O O . SER A 1 97 ? -27.689 -0.321 3.086 1.00 47.97 97 SER A O 1
ATOM 798 N N . THR A 1 98 ? -29.827 0.189 2.745 1.00 45.19 98 THR A N 1
ATOM 799 C CA . THR A 1 98 ? -29.927 -0.496 1.437 1.00 45.19 98 THR A CA 1
ATOM 800 C C . THR A 1 98 ? -29.031 0.164 0.365 1.00 45.19 98 THR A C 1
ATOM 802 O O . THR A 1 98 ? -28.803 -0.414 -0.693 1.00 45.19 98 THR A O 1
ATOM 805 N N . GLY A 1 99 ? -28.461 1.343 0.651 1.00 44.78 99 GLY A N 1
ATOM 806 C CA . GLY A 1 99 ? -27.404 2.016 -0.104 1.00 44.78 99 GLY A CA 1
ATOM 807 C C . GLY A 1 99 ? -25.953 1.593 0.189 1.00 44.78 99 GLY A C 1
ATOM 808 O O . GLY A 1 99 ? -25.074 2.070 -0.519 1.00 44.78 99 GLY A O 1
ATOM 809 N N . GLU A 1 100 ? -25.644 0.714 1.153 1.00 44.25 100 GLU A N 1
ATOM 810 C CA . GLU A 1 100 ? -24.244 0.318 1.430 1.00 44.25 100 GLU A CA 1
ATOM 811 C C . GLU A 1 100 ? -23.633 -0.530 0.300 1.00 44.25 100 GLU A C 1
ATOM 813 O O . GLU A 1 100 ? -22.444 -0.397 0.010 1.00 44.25 100 GLU A O 1
ATOM 818 N N . GLN A 1 101 ? -24.432 -1.323 -0.426 1.00 46.16 101 GLN A N 1
ATOM 819 C CA . GLN A 1 101 ? -23.950 -1.967 -1.656 1.00 46.16 101 GLN A CA 1
ATOM 820 C C . GLN A 1 101 ? -23.648 -0.947 -2.756 1.00 46.16 101 GLN A C 1
ATOM 822 O O . GLN A 1 101 ? -22.673 -1.104 -3.473 1.00 46.16 101 GLN A O 1
ATOM 827 N N . VAL A 1 102 ? -24.422 0.133 -2.863 1.00 48.78 102 VAL A N 1
ATOM 828 C CA . VAL A 1 102 ? -24.200 1.153 -3.897 1.00 48.78 102 VAL A CA 1
ATOM 829 C C . VAL A 1 102 ? -23.006 2.042 -3.535 1.00 48.78 102 VAL A C 1
ATOM 831 O O . VAL A 1 102 ? -22.176 2.308 -4.391 1.00 48.78 102 VAL A O 1
ATOM 834 N N . ILE A 1 103 ? -22.848 2.439 -2.267 1.00 51.81 103 ILE A N 1
ATOM 835 C CA . ILE A 1 103 ? -21.737 3.293 -1.810 1.00 51.81 103 ILE A CA 1
ATOM 836 C C . ILE A 1 103 ? -20.413 2.522 -1.758 1.00 51.81 103 ILE A C 1
ATOM 838 O O . ILE A 1 103 ? -19.401 3.069 -2.174 1.00 51.81 103 ILE A O 1
ATOM 842 N N . SER A 1 104 ? -20.389 1.260 -1.309 1.00 53.00 104 SER A N 1
ATOM 843 C CA . SER A 1 104 ? -19.156 0.449 -1.333 1.00 53.00 104 SER A CA 1
ATOM 844 C C . SER A 1 104 ? -18.737 0.054 -2.750 1.00 53.00 104 SER A C 1
ATOM 846 O O . SER A 1 104 ? -17.541 -0.021 -3.022 1.00 53.00 104 SER A O 1
ATOM 848 N N . VAL A 1 105 ? -19.692 -0.149 -3.667 1.00 54.16 105 VAL A N 1
ATOM 849 C CA . VAL A 1 105 ? -19.396 -0.338 -5.093 1.00 54.16 105 VAL A CA 1
ATOM 850 C C . VAL A 1 105 ? -18.903 0.966 -5.708 1.00 54.16 105 VAL A C 1
ATOM 852 O O . VAL A 1 105 ? -17.884 0.927 -6.377 1.00 54.16 105 VAL A O 1
ATOM 855 N N . LEU A 1 106 ? -19.525 2.118 -5.436 1.00 54.22 106 LEU A N 1
ATOM 856 C CA . LEU A 1 106 ? -19.062 3.418 -5.943 1.00 54.22 106 LEU A CA 1
ATOM 857 C C . LEU A 1 106 ? -17.697 3.832 -5.367 1.00 54.22 106 LEU A C 1
ATOM 859 O O . LEU A 1 106 ? -16.871 4.359 -6.105 1.00 54.22 106 LEU A O 1
ATOM 863 N N . ASP A 1 107 ? -17.428 3.571 -4.085 1.00 55.41 107 ASP A N 1
ATOM 864 C CA . ASP A 1 107 ? -16.138 3.851 -3.436 1.00 55.41 107 ASP A CA 1
ATOM 865 C C . ASP A 1 107 ? -15.037 2.909 -3.955 1.00 55.41 107 ASP A C 1
ATOM 867 O O . ASP A 1 107 ? -13.952 3.364 -4.312 1.00 55.41 107 ASP A O 1
ATOM 871 N N . ASN A 1 108 ? -15.324 1.610 -4.115 1.00 55.00 108 ASN A N 1
ATOM 872 C CA . ASN A 1 108 ? -14.385 0.689 -4.767 1.00 55.00 108 ASN A CA 1
ATOM 873 C C . ASN A 1 108 ? -14.188 1.017 -6.252 1.00 55.00 108 ASN A C 1
ATOM 875 O O . ASN A 1 108 ? -13.064 0.955 -6.735 1.00 55.00 108 ASN A O 1
ATOM 879 N N . GLN A 1 109 ? -15.237 1.406 -6.975 1.00 58.69 109 GLN A N 1
ATOM 880 C CA . GLN A 1 109 ? -15.158 1.776 -8.390 1.00 58.69 109 GLN A CA 1
ATOM 881 C C . GLN A 1 109 ? -14.377 3.086 -8.582 1.00 58.69 109 GLN A C 1
ATOM 883 O O . GLN A 1 109 ? -13.586 3.190 -9.515 1.00 58.69 109 GLN A O 1
ATOM 888 N N . SER A 1 110 ? -14.515 4.040 -7.655 1.00 62.22 110 SER A N 1
ATOM 889 C CA . SER A 1 110 ? -13.696 5.258 -7.571 1.00 62.22 110 SER A CA 1
ATOM 890 C C . SER A 1 110 ? -12.222 4.957 -7.256 1.00 62.22 110 SER A C 1
ATOM 892 O O . SER A 1 110 ? -11.327 5.594 -7.806 1.00 62.22 110 SER A O 1
ATOM 894 N N . LYS A 1 111 ? -11.926 3.970 -6.400 1.00 71.00 111 LYS A N 1
ATOM 895 C CA . LYS A 1 111 ? -10.537 3.571 -6.084 1.00 71.00 111 LYS A CA 1
ATOM 896 C C . LYS A 1 111 ? -9.890 2.736 -7.188 1.00 71.00 111 LYS A C 1
ATOM 898 O O . LYS A 1 111 ? -8.690 2.863 -7.427 1.00 71.00 111 LYS A O 1
ATOM 903 N N . CYS A 1 112 ? -10.685 1.947 -7.911 1.00 81.31 112 CYS A N 1
ATOM 904 C CA . CYS A 1 112 ? -10.265 1.174 -9.080 1.00 81.31 112 CYS A CA 1
ATOM 905 C C . CYS A 1 112 ? -10.152 2.010 -10.370 1.00 81.31 112 CYS A C 1
ATOM 907 O O . CYS A 1 112 ? -9.963 1.445 -11.443 1.00 81.31 112 CYS A O 1
ATOM 909 N N . SER A 1 113 ? -10.237 3.344 -10.295 1.00 88.62 113 SER A N 1
ATOM 910 C CA . SER A 1 113 ? -9.950 4.230 -11.431 1.00 88.62 113 SER A CA 1
ATOM 911 C C . SER A 1 113 ? -8.542 4.831 -11.390 1.00 88.62 113 SER A C 1
ATOM 913 O O . SER A 1 113 ? -8.144 5.505 -12.337 1.00 88.62 113 SER A O 1
ATOM 915 N N . LYS A 1 114 ? -7.790 4.625 -10.299 1.00 93.12 114 LYS A N 1
ATOM 916 C CA . LYS A 1 114 ? -6.476 5.242 -10.068 1.00 93.12 114 LYS A CA 1
ATOM 917 C C . LYS A 1 114 ? -5.432 4.196 -9.719 1.00 93.12 114 LYS A C 1
ATOM 919 O O . LYS A 1 114 ? -5.735 3.255 -8.995 1.00 93.12 114 LYS A O 1
ATOM 924 N N . VAL A 1 115 ? -4.201 4.365 -10.184 1.00 95.00 115 VAL A N 1
ATOM 925 C CA . VAL A 1 115 ? -3.077 3.470 -9.880 1.00 95.00 115 VAL A CA 1
ATOM 926 C C . VAL A 1 115 ? -1.924 4.293 -9.342 1.00 95.00 115 VAL A C 1
ATOM 928 O O . VAL A 1 115 ? -1.505 5.268 -9.964 1.00 95.00 115 VAL A O 1
ATOM 931 N N . PHE A 1 116 ? -1.404 3.906 -8.181 1.00 95.81 116 PHE A N 1
ATOM 932 C CA . PHE A 1 116 ? -0.283 4.609 -7.569 1.00 95.81 116 PHE A CA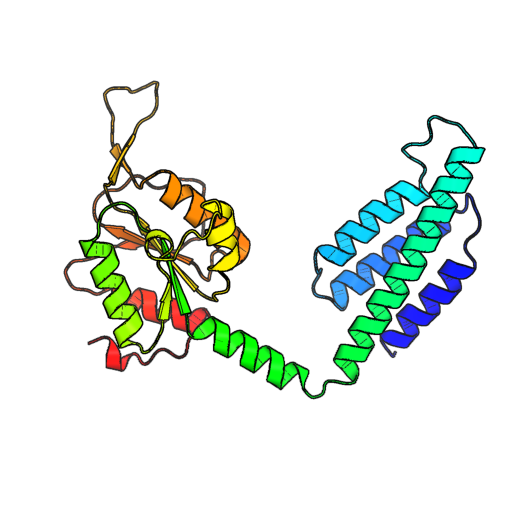 1
ATOM 933 C C . PHE A 1 116 ? 1.042 4.088 -8.120 1.00 95.81 116 PHE A C 1
ATOM 935 O O . PHE A 1 116 ? 1.288 2.884 -8.097 1.00 95.81 116 PHE A O 1
ATOM 942 N N . ILE A 1 117 ? 1.900 4.984 -8.605 1.00 96.25 117 ILE A N 1
ATOM 943 C CA . ILE A 1 117 ? 3.203 4.643 -9.176 1.00 96.25 117 ILE A CA 1
ATOM 944 C C . ILE A 1 117 ? 4.302 5.217 -8.284 1.00 96.25 117 ILE A C 1
ATOM 946 O O . ILE A 1 117 ? 4.460 6.433 -8.151 1.00 96.25 117 ILE A O 1
ATOM 950 N N . VAL A 1 118 ? 5.091 4.317 -7.705 1.00 94.88 118 VAL A N 1
ATOM 951 C CA . VAL A 1 118 ? 6.318 4.639 -6.974 1.00 94.88 118 VAL A CA 1
ATOM 952 C C . VAL A 1 118 ? 7.490 4.533 -7.938 1.00 94.88 118 VAL A C 1
ATOM 954 O O . VAL A 1 118 ? 7.631 3.522 -8.625 1.00 94.88 118 VAL A O 1
ATOM 957 N N . HIS A 1 119 ? 8.360 5.539 -7.974 1.00 94.81 119 HIS A N 1
ATOM 958 C CA . HIS A 1 119 ? 9.527 5.537 -8.854 1.00 94.81 119 HIS A CA 1
ATOM 959 C C . HIS A 1 119 ? 10.740 6.225 -8.221 1.00 94.81 119 HIS A C 1
ATOM 961 O O . HIS A 1 119 ? 10.614 7.055 -7.319 1.00 94.81 119 HIS A O 1
ATOM 967 N N . GLY A 1 120 ? 11.927 5.858 -8.711 1.00 90.62 120 GLY A N 1
ATOM 968 C CA . GLY A 1 120 ? 13.187 6.547 -8.433 1.00 90.62 120 GLY A CA 1
ATOM 969 C C . GLY A 1 120 ? 13.456 7.666 -9.444 1.00 90.62 120 GLY A C 1
ATOM 970 O O . GLY A 1 120 ? 12.557 8.402 -9.829 1.00 90.62 120 GLY A O 1
ATOM 971 N N . HIS A 1 121 ? 14.693 7.795 -9.912 1.00 91.00 121 HIS A N 1
ATOM 972 C CA . HIS A 1 121 ? 15.077 8.825 -10.889 1.00 91.00 121 HIS A CA 1
ATOM 973 C C . HIS A 1 121 ? 14.922 8.404 -12.361 1.00 91.00 121 HIS A C 1
ATOM 975 O O . HIS A 1 121 ? 15.219 9.192 -13.252 1.00 91.00 121 HIS A O 1
ATOM 981 N N . ASP A 1 122 ? 14.487 7.174 -12.643 1.00 92.44 122 ASP A N 1
ATOM 982 C CA . ASP A 1 122 ? 14.280 6.715 -14.021 1.00 92.44 122 ASP A CA 1
ATOM 983 C C . ASP A 1 122 ? 12.945 7.243 -14.575 1.00 92.44 122 ASP A C 1
ATOM 985 O O . ASP A 1 122 ? 11.906 6.577 -14.530 1.00 92.44 122 ASP A O 1
ATOM 989 N N . ASP A 1 123 ? 12.976 8.471 -15.097 1.00 91.38 123 ASP A N 1
ATOM 990 C CA . ASP A 1 123 ? 11.812 9.100 -15.727 1.00 91.38 123 ASP A CA 1
ATOM 991 C C . ASP A 1 123 ? 11.321 8.328 -16.959 1.00 91.38 123 ASP A C 1
ATOM 993 O O 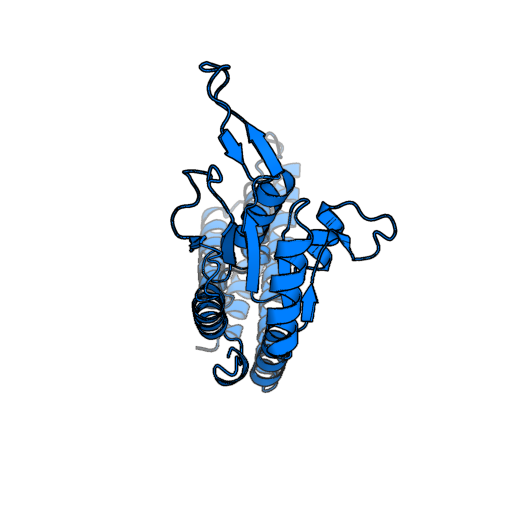. ASP A 1 123 ? 10.133 8.371 -17.272 1.00 91.38 123 ASP A O 1
ATOM 997 N N . GLY A 1 124 ? 12.202 7.602 -17.654 1.00 93.38 124 GLY A N 1
ATOM 998 C CA . GLY A 1 124 ? 11.829 6.785 -18.808 1.00 93.38 124 GLY A CA 1
ATOM 999 C C . GLY A 1 124 ? 10.876 5.661 -18.410 1.00 93.38 124 GLY A C 1
ATOM 1000 O O . GLY A 1 124 ? 9.775 5.567 -18.952 1.00 93.38 124 GLY A O 1
ATOM 1001 N N . ALA A 1 125 ? 11.267 4.867 -17.409 1.00 93.88 125 ALA A N 1
ATOM 1002 C CA . ALA A 1 125 ? 10.443 3.788 -16.871 1.00 93.88 125 ALA A CA 1
ATOM 1003 C C . ALA A 1 125 ? 9.128 4.322 -16.283 1.00 93.88 125 ALA A C 1
ATOM 1005 O O . ALA A 1 125 ? 8.053 3.795 -16.570 1.00 93.88 125 ALA A O 1
ATOM 1006 N N . LYS A 1 126 ? 9.205 5.420 -15.519 1.00 94.81 126 LYS A N 1
ATOM 1007 C CA . LYS A 1 126 ? 8.037 6.117 -14.964 1.00 94.81 126 LYS A CA 1
ATOM 1008 C C . LYS A 1 126 ? 7.041 6.518 -16.054 1.00 94.81 126 LYS A C 1
ATOM 1010 O O . LYS A 1 126 ? 5.863 6.183 -15.962 1.00 94.81 126 LYS A O 1
ATOM 1015 N N . ASN A 1 127 ? 7.512 7.205 -17.094 1.00 95.00 127 ASN A N 1
ATOM 1016 C CA . ASN A 1 127 ? 6.668 7.698 -18.181 1.00 95.00 127 ASN A CA 1
ATOM 1017 C C . ASN A 1 127 ? 6.063 6.556 -19.006 1.00 95.00 127 ASN A C 1
ATOM 1019 O O . ASN A 1 127 ? 4.920 6.659 -19.444 1.00 95.00 127 ASN A O 1
ATOM 1023 N N . GLU A 1 128 ? 6.810 5.475 -19.234 1.00 95.44 128 GLU A N 1
ATOM 1024 C CA . GLU A 1 128 ? 6.317 4.305 -19.964 1.00 95.44 128 GLU A CA 1
ATOM 1025 C C . GLU A 1 128 ? 5.159 3.623 -19.225 1.00 95.44 128 GLU A C 1
ATOM 1027 O O . GLU A 1 128 ? 4.137 3.295 -19.832 1.00 95.44 128 GLU A O 1
ATOM 1032 N N . VAL A 1 129 ? 5.293 3.463 -17.906 1.00 96.31 129 VAL A N 1
ATOM 1033 C CA . VAL A 1 129 ? 4.255 2.869 -17.057 1.00 96.31 129 VAL A CA 1
ATOM 1034 C C . VAL A 1 129 ? 3.056 3.802 -16.930 1.00 96.31 129 VAL A C 1
ATOM 1036 O O . VAL A 1 129 ? 1.930 3.349 -17.105 1.00 96.31 129 VAL A O 1
ATOM 1039 N N . ALA A 1 130 ? 3.270 5.103 -16.716 1.00 95.62 130 ALA A N 1
ATOM 1040 C CA . ALA A 1 130 ? 2.185 6.083 -16.652 1.00 95.62 130 ALA A CA 1
ATOM 1041 C C . ALA A 1 130 ? 1.334 6.078 -17.932 1.00 95.62 130 ALA A C 1
ATOM 1043 O O . ALA A 1 130 ? 0.119 5.909 -17.861 1.00 95.62 130 ALA A O 1
ATOM 1044 N N . ARG A 1 131 ? 1.977 6.130 -19.108 1.00 95.19 131 ARG A N 1
ATOM 1045 C CA . ARG A 1 131 ? 1.284 6.062 -20.407 1.00 95.19 131 ARG A CA 1
ATOM 1046 C C . ARG A 1 131 ? 0.523 4.757 -20.595 1.00 95.19 131 ARG A C 1
ATOM 1048 O O . ARG A 1 131 ? -0.554 4.757 -21.184 1.00 95.19 131 ARG A O 1
ATOM 1055 N N . PHE A 1 132 ? 1.082 3.637 -20.136 1.00 95.38 132 PHE A N 1
ATOM 1056 C CA . PHE A 1 132 ? 0.389 2.353 -20.182 1.00 95.38 132 PHE A CA 1
ATOM 1057 C C . PHE A 1 132 ? -0.903 2.389 -19.352 1.00 95.38 132 PHE A C 1
ATOM 1059 O O . PHE A 1 132 ? -1.953 2.012 -19.863 1.00 95.38 132 PHE A O 1
ATOM 1066 N N . ILE A 1 133 ? -0.848 2.903 -18.122 1.00 95.94 133 ILE A N 1
ATOM 1067 C CA . ILE A 1 133 ? -2.020 3.042 -17.245 1.00 95.94 133 ILE A CA 1
ATOM 1068 C C . ILE A 1 133 ? -3.065 3.995 -17.845 1.00 95.94 133 ILE A C 1
ATOM 1070 O O . ILE A 1 133 ? -4.247 3.657 -17.900 1.00 95.94 133 ILE A O 1
ATOM 1074 N N . GLU A 1 134 ? -2.636 5.133 -18.387 1.00 94.00 134 GLU A N 1
ATOM 1075 C CA . GLU A 1 134 ? -3.521 6.091 -19.060 1.00 94.00 134 GLU A CA 1
ATOM 1076 C C . GLU A 1 134 ? -4.190 5.493 -20.306 1.00 94.00 134 GLU A C 1
ATOM 1078 O O . GLU A 1 134 ? -5.378 5.717 -20.538 1.00 94.00 134 GLU A O 1
ATOM 1083 N N . LYS A 1 135 ? -3.475 4.664 -21.083 1.00 94.12 135 LYS A N 1
ATOM 1084 C CA . LYS A 1 135 ? -4.033 3.941 -22.244 1.00 94.12 135 LYS A CA 1
ATOM 1085 C C . LYS A 1 135 ? -5.157 2.980 -21.841 1.00 94.12 135 LYS A C 1
ATOM 1087 O O . LYS A 1 135 ? -6.090 2.765 -22.617 1.00 94.12 135 LYS A O 1
ATOM 1092 N N . LEU A 1 136 ? -5.106 2.430 -20.626 1.00 92.44 136 LEU A N 1
ATOM 1093 C CA . LEU A 1 136 ? -6.187 1.613 -20.067 1.00 92.44 136 LEU A CA 1
ATOM 1094 C C . LEU A 1 136 ? -7.401 2.450 -19.621 1.00 92.44 136 LEU A C 1
ATOM 1096 O O . LEU A 1 136 ? -8.453 1.878 -19.347 1.00 92.44 136 LEU A O 1
ATOM 1100 N N . GLY A 1 137 ? -7.296 3.783 -19.617 1.00 91.44 137 GLY A N 1
ATOM 1101 C CA . GLY A 1 137 ? -8.343 4.703 -19.167 1.00 91.44 137 GLY A CA 1
ATOM 1102 C C . GLY A 1 137 ? -8.317 4.975 -17.662 1.00 91.44 137 GLY A C 1
ATOM 1103 O O . GLY A 1 137 ? -9.338 5.365 -17.102 1.00 91.4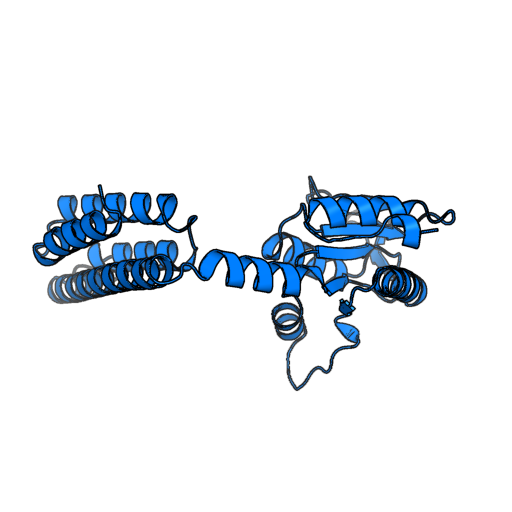4 137 GLY A O 1
ATOM 1104 N N . LEU A 1 138 ? -7.177 4.744 -17.008 1.00 93.94 138 LEU A N 1
ATOM 1105 C CA . LEU A 1 138 ? -6.989 4.900 -15.567 1.00 93.94 138 LEU A CA 1
ATOM 1106 C C . LEU A 1 138 ? -6.080 6.101 -15.265 1.00 93.94 138 LEU A C 1
ATOM 1108 O O . LEU A 1 138 ? -5.240 6.477 -16.079 1.00 93.94 138 LEU A O 1
ATOM 1112 N N . GLU A 1 139 ? -6.217 6.694 -14.079 1.00 93.25 139 GLU A N 1
ATOM 1113 C CA . GLU A 1 139 ? -5.357 7.794 -13.623 1.00 93.25 139 GLU A CA 1
ATOM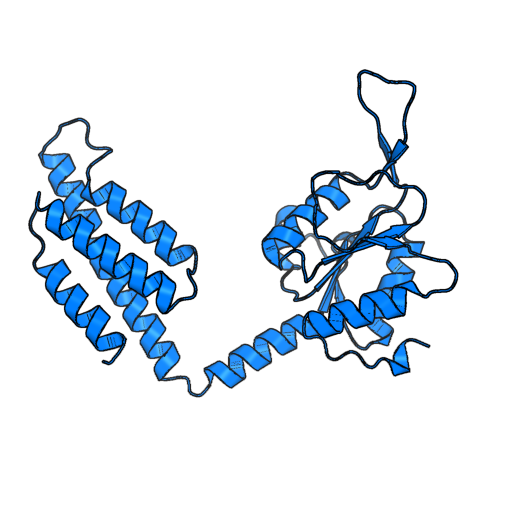 1114 C C . GLU A 1 139 ? -4.061 7.249 -13.003 1.00 93.25 139 GLU A C 1
ATOM 1116 O O . GLU A 1 139 ? -4.096 6.512 -12.015 1.00 93.25 139 GLU A O 1
ATOM 1121 N N . ALA A 1 140 ? -2.906 7.659 -13.529 1.00 94.38 140 ALA A N 1
ATOM 1122 C CA . ALA A 1 140 ? -1.612 7.410 -12.903 1.00 94.38 140 ALA A CA 1
ATOM 1123 C C . ALA A 1 140 ? -1.328 8.455 -11.805 1.00 94.38 140 ALA A C 1
ATOM 1125 O O . ALA A 1 140 ? -1.180 9.648 -12.074 1.00 94.38 140 ALA A O 1
ATOM 1126 N N . ILE A 1 141 ? -1.217 8.018 -10.548 1.00 93.62 141 ILE A N 1
ATOM 1127 C CA . ILE A 1 141 ? -0.820 8.878 -9.429 1.00 93.62 141 ILE A CA 1
ATOM 1128 C C . ILE A 1 141 ? 0.682 8.734 -9.194 1.00 93.62 141 ILE A C 1
ATOM 1130 O O . ILE A 1 141 ? 1.140 7.722 -8.670 1.00 93.62 141 ILE A O 1
ATOM 1134 N N . ILE A 1 142 ? 1.433 9.786 -9.514 1.00 91.44 142 ILE A N 1
ATOM 1135 C CA . ILE A 1 142 ? 2.873 9.874 -9.267 1.00 91.44 142 ILE A CA 1
ATOM 1136 C C . ILE A 1 142 ? 3.136 10.901 -8.165 1.00 91.44 142 ILE A C 1
ATOM 1138 O O . ILE A 1 142 ? 2.882 12.095 -8.323 1.00 91.44 142 ILE A O 1
ATOM 1142 N N . LEU A 1 143 ? 3.660 10.443 -7.028 1.00 82.00 143 LEU A N 1
ATOM 1143 C CA . LEU A 1 143 ? 3.794 11.258 -5.816 1.00 82.00 143 LEU A CA 1
ATOM 1144 C C . LEU A 1 143 ? 4.669 12.511 -5.995 1.00 82.00 143 LEU A C 1
ATOM 1146 O O . LEU A 1 143 ? 4.341 13.584 -5.472 1.00 82.00 143 LEU A O 1
ATOM 1150 N N . HIS A 1 144 ? 5.784 12.378 -6.717 1.00 73.62 144 HIS A N 1
ATOM 1151 C CA . HIS A 1 144 ? 6.745 13.464 -6.936 1.00 73.62 144 HIS A CA 1
ATOM 1152 C C . HIS A 1 144 ? 6.178 14.591 -7.812 1.00 73.62 144 HIS A C 1
ATOM 1154 O O . HIS A 1 144 ? 6.651 15.719 -7.724 1.00 73.62 144 HIS A O 1
ATOM 1160 N N . GLU A 1 145 ? 5.124 14.321 -8.584 1.00 78.56 145 GLU A N 1
ATOM 1161 C CA . GLU A 1 145 ? 4.477 15.297 -9.469 1.00 78.56 145 GLU A CA 1
ATOM 1162 C C . GLU A 1 145 ? 3.328 16.051 -8.780 1.00 78.56 145 GLU A C 1
ATOM 1164 O O . GLU A 1 145 ? 2.885 17.095 -9.257 1.00 78.56 145 GLU A O 1
ATOM 1169 N N . LYS A 1 146 ? 2.842 15.563 -7.630 1.00 78.62 146 LYS A N 1
ATOM 1170 C CA . LYS A 1 146 ? 1.777 16.237 -6.873 1.00 78.62 146 LYS A CA 1
ATOM 1171 C C . LYS A 1 146 ? 2.329 17.423 -6.079 1.00 78.62 146 LYS A C 1
ATOM 1173 O O . LYS A 1 146 ? 3.433 17.363 -5.535 1.00 78.62 146 LYS A O 1
ATOM 1178 N N . THR A 1 147 ? 1.536 18.485 -5.943 1.00 70.62 147 THR A N 1
ATOM 1179 C CA . THR A 1 147 ? 1.903 19.680 -5.167 1.00 70.62 147 THR A CA 1
ATOM 1180 C C . THR A 1 147 ? 2.151 19.331 -3.702 1.00 70.62 147 THR A C 1
ATOM 1182 O O . THR A 1 147 ? 1.358 18.610 -3.0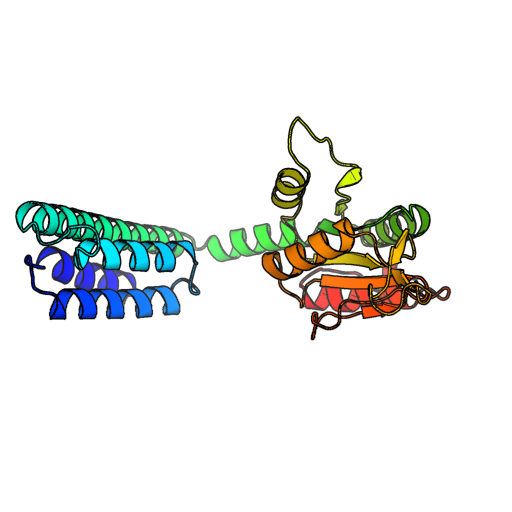94 1.00 70.62 147 THR A O 1
ATOM 1185 N N . SER A 1 148 ? 3.243 19.843 -3.128 1.00 70.25 148 SER A N 1
ATOM 1186 C CA . SER A 1 148 ? 3.584 19.560 -1.730 1.00 70.25 148 SER A CA 1
ATOM 1187 C C . SER A 1 148 ? 2.714 20.325 -0.736 1.00 70.25 148 SER A C 1
ATOM 1189 O O . SER A 1 148 ? 2.464 19.801 0.329 1.00 70.25 148 SER A O 1
ATOM 1191 N N . SER A 1 149 ? 2.232 21.532 -1.055 1.00 73.75 149 SER A N 1
ATOM 1192 C CA . SER A 1 149 ? 1.304 22.311 -0.204 1.00 73.75 149 SER A CA 1
ATOM 1193 C C . SER A 1 149 ? 1.698 22.434 1.285 1.00 73.75 149 SER A C 1
ATOM 1195 O O . SER A 1 149 ? 0.829 22.592 2.135 1.00 73.75 149 SER A O 1
ATOM 1197 N N . GLY A 1 150 ? 2.998 22.372 1.604 1.00 69.75 150 GLY A N 1
ATOM 1198 C CA . GLY A 1 150 ? 3.519 22.364 2.980 1.00 69.75 150 GLY A CA 1
ATOM 1199 C C . GLY A 1 150 ? 3.578 20.985 3.654 1.00 69.75 150 GLY A C 1
ATOM 1200 O O . GLY A 1 150 ? 4.152 20.877 4.732 1.00 69.75 150 GLY A O 1
ATOM 1201 N N . ASP A 1 151 ? 3.047 19.944 3.014 1.00 77.81 151 ASP A N 1
ATOM 1202 C CA . ASP A 1 151 ? 3.077 18.563 3.486 1.00 77.81 151 ASP A CA 1
ATOM 1203 C C . ASP A 1 151 ? 4.472 17.933 3.338 1.00 77.81 151 ASP A C 1
ATOM 1205 O O . ASP A 1 151 ? 5.196 18.137 2.354 1.00 77.81 151 ASP A O 1
ATOM 1209 N N . THR A 1 152 ? 4.807 17.068 4.289 1.00 77.75 152 THR A N 1
ATOM 1210 C CA . THR A 1 152 ? 5.916 16.118 4.198 1.00 77.75 152 THR A CA 1
ATOM 1211 C C . THR A 1 152 ? 5.630 15.025 3.165 1.00 77.75 152 THR A C 1
ATOM 1213 O O . THR A 1 152 ? 4.487 14.757 2.790 1.00 77.75 152 THR A O 1
ATOM 1216 N N . ILE A 1 153 ? 6.677 14.319 2.726 1.00 76.06 153 ILE A N 1
ATOM 1217 C CA . ILE A 1 153 ? 6.534 13.191 1.792 1.00 76.06 153 ILE A CA 1
ATOM 1218 C C . ILE A 1 153 ? 5.568 12.117 2.321 1.00 76.06 153 ILE A C 1
ATOM 1220 O O . ILE A 1 153 ? 4.767 11.583 1.560 1.00 76.06 153 ILE A O 1
ATOM 1224 N N . ILE A 1 154 ? 5.580 11.866 3.635 1.00 79.75 154 ILE A N 1
ATOM 1225 C CA . ILE A 1 154 ? 4.714 10.882 4.297 1.00 79.75 154 ILE A CA 1
ATOM 1226 C C . ILE A 1 154 ? 3.247 11.313 4.217 1.00 79.75 154 ILE A C 1
ATOM 1228 O O . ILE A 1 154 ? 2.380 10.509 3.882 1.00 79.75 154 ILE A O 1
ATOM 1232 N N . GLU A 1 155 ? 2.960 12.584 4.484 1.00 81.31 155 GLU A N 1
ATOM 1233 C CA . GLU A 1 155 ? 1.601 13.126 4.404 1.00 81.31 155 GLU A CA 1
ATOM 1234 C C . GLU A 1 155 ? 1.069 13.105 2.969 1.00 81.31 155 GLU A C 1
ATOM 1236 O O . GLU A 1 155 ? -0.087 12.735 2.751 1.00 81.31 155 GLU A O 1
ATOM 1241 N N . LYS A 1 156 ? 1.918 13.403 1.975 1.00 79.44 156 LYS A N 1
ATOM 1242 C CA . LYS A 1 156 ? 1.550 13.248 0.561 1.00 79.44 156 LYS A CA 1
ATOM 1243 C C . LYS A 1 156 ? 1.219 11.793 0.233 1.00 79.44 156 LYS A C 1
ATOM 1245 O O . LYS A 1 156 ? 0.200 11.544 -0.404 1.00 79.44 156 LYS A O 1
ATOM 1250 N N . ILE A 1 157 ? 2.036 10.837 0.683 1.00 82.81 157 ILE A N 1
ATOM 1251 C CA . ILE A 1 157 ? 1.771 9.408 0.467 1.00 82.81 157 ILE A CA 1
ATOM 1252 C C . ILE A 1 157 ? 0.402 9.053 1.043 1.00 82.81 157 ILE A C 1
ATOM 1254 O O . ILE A 1 157 ? -0.435 8.535 0.315 1.00 82.81 157 ILE A O 1
ATOM 1258 N N . ILE A 1 158 ? 0.131 9.411 2.301 1.00 81.06 158 ILE A N 1
ATOM 1259 C CA . ILE A 1 158 ? -1.152 9.120 2.957 1.00 81.06 158 ILE A CA 1
ATOM 1260 C C . ILE A 1 158 ? -2.335 9.738 2.197 1.00 81.06 158 ILE A C 1
ATOM 1262 O O . ILE A 1 158 ? -3.376 9.095 2.065 1.00 81.06 158 ILE A O 1
ATOM 1266 N N . ARG A 1 159 ? -2.184 10.970 1.694 1.00 81.88 159 ARG A N 1
ATOM 1267 C CA . ARG A 1 159 ? -3.233 11.689 0.957 1.00 81.88 159 ARG A CA 1
ATOM 1268 C C . ARG A 1 159 ? -3.542 11.059 -0.398 1.00 81.88 159 ARG A C 1
ATOM 1270 O O . ARG A 1 159 ? -4.701 11.020 -0.796 1.00 81.88 159 ARG A O 1
ATOM 1277 N N . TYR A 1 160 ? -2.514 10.618 -1.117 1.00 83.56 160 TYR A N 1
ATOM 1278 C CA . TYR A 1 160 ? -2.640 10.176 -2.506 1.00 83.56 160 TYR A CA 1
ATOM 1279 C C . TYR A 1 160 ? -2.680 8.650 -2.670 1.00 83.56 160 TYR A C 1
ATOM 1281 O O . TYR A 1 160 ? -2.966 8.177 -3.764 1.00 83.56 160 TYR A O 1
ATOM 1289 N N . SER A 1 161 ? -2.451 7.873 -1.606 1.00 83.50 161 SER A N 1
ATOM 1290 C CA . SER A 1 161 ? -2.505 6.404 -1.626 1.00 83.50 161 SER A CA 1
ATOM 1291 C C . SER A 1 161 ? -3.915 5.829 -1.429 1.00 83.50 161 SER A C 1
ATOM 1293 O O . SER A 1 161 ? -4.045 4.683 -0.995 1.00 83.50 161 SER A O 1
ATOM 1295 N N . ASP A 1 162 ? -4.975 6.609 -1.654 1.00 86.19 162 ASP A N 1
ATOM 1296 C CA . ASP A 1 162 ? -6.353 6.098 -1.657 1.00 86.19 162 ASP A CA 1
ATOM 1297 C C . ASP A 1 162 ? -6.666 5.451 -3.015 1.00 86.19 162 ASP A C 1
ATOM 1299 O O . ASP A 1 162 ? -7.379 5.995 -3.855 1.00 86.19 162 ASP A O 1
ATOM 1303 N N . VAL A 1 163 ? -6.018 4.310 -3.253 1.00 90.38 163 VAL A N 1
ATOM 1304 C CA . VAL A 1 163 ? -6.072 3.520 -4.489 1.00 90.38 163 VAL A CA 1
ATOM 1305 C C . VAL A 1 163 ? -6.301 2.047 -4.163 1.00 90.38 163 VAL A C 1
ATOM 1307 O O . VAL A 1 163 ? -6.052 1.615 -3.036 1.00 90.38 163 VAL A O 1
ATOM 1310 N N . SER A 1 164 ? -6.704 1.259 -5.158 1.00 91.19 164 SER A N 1
ATOM 1311 C CA . SER A 1 164 ? -6.832 -0.199 -5.024 1.00 91.19 164 SER A CA 1
ATOM 1312 C C . SER A 1 164 ? -5.621 -0.978 -5.553 1.00 91.19 164 SER A C 1
ATOM 1314 O O . SER A 1 164 ? -5.551 -2.185 -5.332 1.00 91.19 164 SER A O 1
ATOM 1316 N N . PHE A 1 165 ? -4.670 -0.323 -6.233 1.00 95.12 165 PHE A N 1
ATOM 1317 C CA . PHE A 1 165 ? -3.492 -0.964 -6.825 1.00 95.12 165 PHE A CA 1
ATOM 1318 C C . PHE A 1 165 ? -2.278 -0.033 -6.890 1.00 95.12 165 PHE A C 1
ATOM 1320 O O . PHE A 1 165 ? -2.408 1.170 -7.145 1.00 95.12 165 PHE A O 1
ATOM 1327 N N . GLY A 1 166 ? -1.091 -0.607 -6.688 1.00 95.81 166 GLY A N 1
ATOM 1328 C CA . GLY A 1 166 ? 0.188 0.096 -6.738 1.00 95.81 166 GLY A CA 1
ATOM 1329 C C . GLY A 1 166 ? 1.229 -0.613 -7.605 1.00 95.81 166 GLY A C 1
ATOM 1330 O O . GLY A 1 166 ? 1.353 -1.835 -7.574 1.00 95.81 166 GLY A O 1
ATOM 1331 N N . ILE A 1 167 ? 2.013 0.167 -8.347 1.00 96.69 167 ILE A N 1
ATOM 1332 C CA . ILE A 1 167 ? 3.155 -0.303 -9.138 1.00 96.69 167 ILE A CA 1
ATOM 1333 C C . ILE A 1 167 ? 4.416 0.366 -8.599 1.00 96.69 167 ILE A C 1
ATOM 1335 O O . ILE A 1 167 ? 4.491 1.591 -8.503 1.00 96.69 167 ILE A O 1
ATOM 1339 N N . VAL A 1 168 ? 5.419 -0.436 -8.253 1.00 95.81 168 VAL A N 1
ATOM 1340 C CA . VAL A 1 168 ? 6.687 0.042 -7.700 1.00 95.81 168 VAL A CA 1
ATOM 1341 C C . VAL A 1 168 ? 7.814 -0.214 -8.686 1.00 95.81 168 VAL A C 1
ATOM 1343 O O . VAL A 1 168 ? 8.126 -1.365 -8.979 1.00 95.81 168 VAL A O 1
ATOM 1346 N N . LEU A 1 169 ? 8.448 0.849 -9.177 1.00 96.25 169 LEU A N 1
ATOM 1347 C CA . LEU A 1 169 ? 9.538 0.754 -10.146 1.00 96.25 169 LEU A CA 1
ATOM 1348 C C . LEU A 1 169 ? 10.877 0.561 -9.439 1.00 96.25 169 LEU A C 1
ATOM 1350 O O . LEU A 1 169 ? 11.425 1.480 -8.826 1.00 96.25 169 LEU A O 1
ATOM 1354 N N . TYR A 1 170 ? 11.409 -0.651 -9.551 1.00 94.75 170 TYR A N 1
ATOM 1355 C CA . TYR A 1 170 ? 12.745 -1.014 -9.103 1.00 94.75 170 TYR A CA 1
ATOM 1356 C C . TYR A 1 170 ? 13.730 -0.805 -10.249 1.00 94.75 170 TYR A C 1
ATOM 1358 O O . TYR A 1 170 ? 13.835 -1.627 -11.155 1.00 94.75 170 TYR A O 1
ATOM 1366 N N . THR A 1 171 ? 14.443 0.313 -10.194 1.00 94.44 171 THR A N 1
ATOM 1367 C CA . THR A 1 171 ? 15.453 0.723 -11.177 1.00 94.44 171 THR A CA 1
ATOM 1368 C C . THR A 1 171 ? 16.801 0.920 -10.488 1.00 94.44 171 THR A C 1
ATOM 1370 O O . THR A 1 171 ? 16.852 1.176 -9.282 1.00 94.44 171 THR A O 1
ATOM 1373 N N . GLU A 1 172 ? 17.889 0.837 -11.251 1.00 93.81 172 GLU A N 1
ATOM 1374 C CA . GLU A 1 172 ? 19.286 0.963 -10.800 1.00 93.81 172 GLU A CA 1
ATOM 1375 C C . GLU A 1 172 ? 19.662 2.415 -10.415 1.00 93.81 172 GLU A C 1
ATOM 1377 O O . GLU A 1 172 ? 20.566 3.021 -10.982 1.00 93.81 172 GLU A O 1
ATOM 1382 N N . CYS A 1 173 ? 18.923 3.033 -9.488 1.00 90.19 173 CYS A N 1
ATOM 1383 C CA . CYS A 1 173 ? 19.108 4.446 -9.131 1.00 90.19 173 CYS A CA 1
ATOM 1384 C C . CYS A 1 173 ? 20.249 4.692 -8.146 1.00 90.19 173 CYS A C 1
ATOM 1386 O O . CYS A 1 173 ? 20.907 5.727 -8.229 1.00 90.19 173 CYS A O 1
ATOM 1388 N N . ASP A 1 174 ? 20.434 3.778 -7.197 1.00 93.31 174 ASP A N 1
ATOM 1389 C CA . ASP A 1 174 ? 21.461 3.870 -6.168 1.00 93.31 174 ASP A CA 1
ATOM 1390 C C . ASP A 1 174 ? 22.332 2.598 -6.225 1.00 93.31 174 ASP A C 1
ATOM 1392 O O . ASP A 1 174 ? 21.950 1.590 -6.821 1.00 93.31 174 ASP A O 1
ATOM 1396 N N . VAL A 1 175 ? 23.486 2.611 -5.555 1.00 93.00 175 VAL A N 1
ATOM 1397 C CA . VAL A 1 175 ? 24.299 1.411 -5.303 1.00 93.00 175 VAL A CA 1
ATOM 1398 C C . VAL A 1 175 ? 24.446 1.190 -3.802 1.00 93.00 175 VAL A C 1
ATOM 1400 O O . VAL A 1 175 ? 24.511 2.145 -3.026 1.00 93.00 175 VAL A O 1
ATOM 1403 N N . GLY A 1 176 ? 24.465 -0.065 -3.364 1.00 89.75 176 GLY A N 1
ATOM 1404 C CA . GLY A 1 176 ? 24.603 -0.409 -1.951 1.00 89.75 176 GLY A CA 1
ATOM 1405 C C . GLY A 1 176 ? 25.230 -1.777 -1.751 1.00 89.75 176 GLY A C 1
ATOM 1406 O O . GLY A 1 176 ? 25.331 -2.565 -2.679 1.00 89.75 176 GLY A O 1
ATOM 1407 N N . GLY A 1 177 ? 25.685 -2.051 -0.535 1.00 88.12 177 GLY A N 1
ATOM 1408 C CA . GLY A 1 177 ? 26.325 -3.319 -0.221 1.00 88.12 177 GLY A CA 1
ATOM 1409 C C . GLY A 1 177 ? 26.471 -3.529 1.276 1.00 88.12 177 GLY A C 1
ATOM 1410 O O . GLY A 1 177 ? 26.302 -2.608 2.083 1.00 88.12 177 GLY A O 1
ATOM 1411 N N . VAL A 1 178 ? 26.783 -4.764 1.656 1.00 87.44 178 VAL A N 1
ATOM 1412 C CA . VAL A 1 178 ? 27.032 -5.125 3.051 1.00 87.44 178 VAL A CA 1
ATOM 1413 C C . VAL A 1 178 ? 28.336 -4.472 3.504 1.00 87.44 178 VAL A C 1
ATOM 1415 O O . VAL A 1 178 ? 29.364 -4.612 2.851 1.00 87.44 178 VAL A O 1
ATOM 1418 N N . LYS A 1 179 ? 28.333 -3.810 4.669 1.00 90.00 179 LYS A N 1
ATOM 1419 C CA . LYS A 1 179 ? 29.521 -3.124 5.220 1.00 90.00 179 LYS A CA 1
ATOM 1420 C C . LYS A 1 179 ? 30.764 -4.025 5.310 1.00 90.00 179 LYS A C 1
ATOM 1422 O O . LYS A 1 179 ? 31.880 -3.541 5.162 1.00 90.00 179 LYS A O 1
ATOM 1427 N N . ALA A 1 180 ? 30.567 -5.318 5.571 1.00 92.44 180 ALA A N 1
ATOM 1428 C CA . ALA A 1 180 ? 31.636 -6.314 5.653 1.00 92.44 180 ALA A CA 1
ATOM 1429 C C . ALA A 1 180 ? 32.301 -6.621 4.296 1.00 92.44 180 ALA A C 1
ATOM 1431 O O . ALA A 1 180 ? 33.413 -7.138 4.274 1.00 92.44 180 ALA A O 1
ATOM 1432 N N . LEU A 1 181 ? 31.643 -6.289 3.180 1.00 89.56 181 LEU A N 1
ATOM 1433 C CA . LEU A 1 181 ? 32.110 -6.506 1.813 1.00 89.56 181 LEU A CA 1
ATOM 1434 C C . LEU A 1 181 ? 32.063 -5.178 1.030 1.00 89.56 181 LEU A C 1
ATOM 1436 O O . LEU A 1 181 ? 31.263 -5.012 0.113 1.00 89.56 181 LEU A O 1
ATOM 1440 N N . PRO A 1 182 ? 32.916 -4.194 1.368 1.00 80.06 182 PRO A N 1
ATOM 1441 C CA . PRO A 1 182 ? 32.848 -2.853 0.781 1.00 80.06 182 PRO A CA 1
ATOM 1442 C C . PRO A 1 182 ? 33.148 -2.817 -0.728 1.00 80.06 182 PRO A C 1
ATOM 1444 O O . PRO A 1 182 ? 32.845 -1.825 -1.380 1.00 80.06 182 PRO A O 1
ATOM 1447 N N . GLN A 1 183 ? 33.733 -3.887 -1.279 1.00 87.44 183 GLN A N 1
ATOM 1448 C CA . GLN A 1 183 ? 34.018 -4.030 -2.711 1.00 87.44 183 GLN A CA 1
ATOM 1449 C C . GLN A 1 183 ? 32.839 -4.601 -3.513 1.00 87.44 183 GLN A C 1
ATOM 1451 O O . GLN A 1 183 ? 32.890 -4.625 -4.737 1.00 87.44 183 GLN A O 1
ATOM 1456 N N . THR A 1 184 ? 31.780 -5.070 -2.848 1.00 87.00 184 THR A N 1
ATOM 1457 C CA . THR A 1 184 ? 30.587 -5.614 -3.506 1.00 87.00 184 THR A CA 1
ATOM 1458 C C . THR A 1 184 ? 29.447 -4.617 -3.358 1.00 87.00 184 THR A C 1
ATOM 1460 O O . THR A 1 184 ? 28.644 -4.701 -2.427 1.00 87.00 184 THR A O 1
ATOM 1463 N N . LEU A 1 185 ? 29.426 -3.625 -4.246 1.00 90.31 185 LEU A N 1
ATOM 1464 C CA . LEU A 1 185 ? 28.289 -2.727 -4.402 1.00 90.31 185 LEU A CA 1
ATOM 1465 C C . LEU A 1 185 ? 27.395 -3.260 -5.518 1.00 90.31 185 LEU A C 1
ATOM 1467 O O . LEU A 1 185 ? 27.867 -3.474 -6.631 1.00 90.31 185 LEU A O 1
ATOM 1471 N N . ASN A 1 186 ? 26.115 -3.441 -5.218 1.00 91.88 186 ASN A N 1
ATOM 1472 C CA . ASN A 1 186 ? 25.101 -3.854 -6.174 1.00 91.88 186 ASN A CA 1
ATOM 1473 C C . ASN A 1 186 ? 24.206 -2.663 -6.531 1.00 91.88 186 ASN A C 1
ATOM 1475 O O . ASN A 1 186 ? 23.898 -1.844 -5.650 1.00 91.88 186 ASN A O 1
ATOM 1479 N N . PRO A 1 187 ? 23.749 -2.561 -7.789 1.00 94.19 187 PRO A N 1
ATOM 1480 C CA . PRO A 1 187 ? 22.659 -1.668 -8.145 1.00 94.19 187 PRO A CA 1
ATOM 1481 C C . PRO A 1 187 ? 21.421 -1.980 -7.303 1.00 94.19 187 PRO A C 1
ATOM 1483 O O . PRO A 1 187 ? 21.079 -3.137 -7.067 1.00 94.19 187 PRO A O 1
ATOM 1486 N N . ARG A 1 188 ? 20.736 -0.946 -6.822 1.00 93.44 188 ARG A N 1
ATOM 1487 C CA . ARG A 1 188 ? 19.552 -1.076 -5.969 1.00 93.44 188 ARG A CA 1
ATOM 1488 C C . ARG A 1 188 ? 18.542 0.028 -6.256 1.00 93.44 188 ARG A C 1
ATOM 1490 O O . ARG A 1 188 ? 18.887 1.124 -6.702 1.00 93.44 188 ARG A O 1
ATOM 1497 N N . ALA A 1 189 ? 17.288 -0.238 -5.906 1.00 92.75 189 ALA A N 1
ATOM 1498 C CA . ALA A 1 189 ? 16.273 0.801 -5.879 1.00 92.75 189 ALA A CA 1
ATOM 1499 C C . ALA A 1 189 ? 16.604 1.852 -4.808 1.00 92.75 189 ALA A C 1
ATOM 1501 O O . ALA A 1 189 ? 17.202 1.561 -3.759 1.00 92.75 189 ALA A O 1
ATOM 1502 N N . ARG A 1 190 ? 16.160 3.084 -5.070 1.00 92.81 190 ARG A N 1
ATOM 1503 C CA . ARG A 1 190 ? 16.321 4.213 -4.153 1.00 92.81 190 ARG A CA 1
ATOM 1504 C C . ARG A 1 190 ? 15.646 3.920 -2.815 1.00 92.81 190 ARG A C 1
ATOM 1506 O O . ARG A 1 190 ? 14.589 3.294 -2.778 1.00 92.81 190 ARG A O 1
ATOM 1513 N N . GLN A 1 191 ? 16.218 4.376 -1.701 1.00 90.81 191 GLN A N 1
ATOM 1514 C CA . GLN A 1 191 ? 15.684 4.024 -0.371 1.00 90.81 191 GLN A CA 1
ATOM 1515 C C . GLN A 1 191 ? 14.210 4.414 -0.184 1.00 90.81 191 GLN A C 1
ATOM 1517 O O . GLN A 1 191 ? 13.435 3.631 0.362 1.00 90.81 191 GLN A O 1
ATOM 1522 N N . ASN A 1 192 ? 13.812 5.577 -0.701 1.00 89.44 192 ASN A N 1
ATOM 1523 C CA . ASN A 1 192 ? 12.424 6.042 -0.637 1.00 89.44 192 ASN A CA 1
ATOM 1524 C C . ASN A 1 192 ? 11.466 5.103 -1.385 1.00 89.44 192 ASN A C 1
ATOM 1526 O O . ASN A 1 192 ? 10.384 4.828 -0.883 1.00 89.44 192 ASN A O 1
ATOM 1530 N N . VAL A 1 193 ? 11.894 4.536 -2.520 1.00 91.75 193 VAL A N 1
ATOM 1531 C CA . VAL A 1 193 ? 11.111 3.546 -3.282 1.00 91.75 193 VAL A CA 1
ATOM 1532 C C . VAL A 1 193 ? 10.854 2.303 -2.435 1.00 91.75 193 VAL A C 1
ATOM 1534 O O . VAL A 1 193 ? 9.732 1.810 -2.379 1.00 91.75 193 VAL A O 1
ATOM 1537 N N . VAL A 1 194 ? 11.877 1.820 -1.722 1.00 92.00 194 VAL A N 1
ATOM 1538 C CA . VAL A 1 194 ? 11.746 0.658 -0.828 1.00 92.00 194 VAL A CA 1
ATOM 1539 C C . VAL A 1 194 ? 10.816 0.963 0.353 1.00 92.00 194 VAL A C 1
ATOM 1541 O O . VAL A 1 194 ? 10.001 0.120 0.725 1.00 92.00 194 VAL A O 1
ATOM 1544 N N . PHE A 1 195 ? 10.895 2.168 0.926 1.00 90.38 195 PHE A N 1
ATOM 1545 C CA . PHE A 1 195 ? 9.989 2.602 1.994 1.00 90.38 195 PHE A CA 1
ATOM 1546 C C . PHE A 1 195 ? 8.531 2.683 1.516 1.00 90.38 195 PHE A C 1
ATOM 1548 O O . PHE A 1 195 ? 7.639 2.117 2.147 1.00 90.38 195 PHE A O 1
ATOM 1555 N N . GLU A 1 196 ? 8.291 3.344 0.383 1.00 91.69 196 GLU A N 1
ATOM 1556 C CA . GLU A 1 196 ? 6.964 3.493 -0.220 1.00 91.69 196 GLU A CA 1
ATOM 1557 C C . GLU A 1 196 ? 6.361 2.139 -0.610 1.00 91.69 196 GLU A C 1
ATOM 1559 O O . GLU A 1 196 ? 5.172 1.908 -0.390 1.00 91.69 196 GLU A O 1
ATOM 1564 N N . HIS A 1 197 ? 7.182 1.200 -1.089 1.00 92.00 197 HIS A N 1
ATOM 1565 C CA . HIS A 1 197 ? 6.767 -0.182 -1.322 1.00 92.00 197 HIS A CA 1
ATOM 1566 C C . HIS A 1 197 ? 6.222 -0.833 -0.043 1.00 92.00 197 HIS A C 1
ATOM 1568 O O . HIS A 1 197 ? 5.102 -1.348 -0.035 1.00 92.00 197 HIS A O 1
ATOM 1574 N N . GLY A 1 198 ? 6.980 -0.767 1.057 1.00 91.12 198 GLY A N 1
ATOM 1575 C CA . GLY A 1 198 ? 6.546 -1.298 2.350 1.00 91.12 198 GLY A CA 1
ATOM 1576 C C . GLY A 1 198 ? 5.254 -0.645 2.848 1.00 91.12 198 GLY A C 1
ATOM 1577 O O . GLY A 1 198 ? 4.351 -1.334 3.327 1.00 91.12 198 GLY A O 1
ATOM 1578 N N . PHE A 1 199 ? 5.129 0.672 2.671 1.00 90.56 199 PHE A N 1
ATOM 1579 C CA . PHE A 1 199 ? 3.911 1.406 3.006 1.00 90.56 199 PHE A CA 1
ATOM 1580 C C . PHE A 1 199 ? 2.700 0.908 2.203 1.00 90.56 199 PHE A C 1
ATOM 1582 O O . PHE A 1 199 ? 1.657 0.619 2.793 1.00 90.56 199 PHE A O 1
ATOM 1589 N N . LEU A 1 200 ? 2.826 0.765 0.879 1.00 91.69 200 LEU A N 1
ATOM 1590 C CA . LEU A 1 200 ? 1.738 0.290 0.018 1.00 91.69 200 LEU A CA 1
ATOM 1591 C C . LEU A 1 200 ? 1.304 -1.129 0.389 1.00 91.69 200 LEU A C 1
ATOM 1593 O O . LEU A 1 200 ? 0.107 -1.380 0.521 1.00 91.69 200 LEU A O 1
ATOM 1597 N N . ILE A 1 201 ? 2.249 -2.035 0.655 1.00 91.12 201 ILE A N 1
ATOM 1598 C CA . ILE A 1 201 ? 1.924 -3.386 1.138 1.00 91.12 201 ILE A CA 1
ATOM 1599 C C . ILE A 1 201 ? 1.078 -3.317 2.414 1.00 91.12 201 ILE A C 1
ATOM 1601 O O . ILE A 1 201 ? 0.082 -4.031 2.524 1.00 91.12 201 ILE A O 1
ATOM 1605 N N . GLY A 1 202 ? 1.450 -2.459 3.369 1.00 89.69 202 GLY A N 1
ATOM 1606 C CA . GLY A 1 202 ? 0.701 -2.285 4.613 1.00 89.69 202 GLY A CA 1
ATOM 1607 C C . GLY A 1 202 ? -0.672 -1.633 4.421 1.00 89.69 202 GLY A C 1
ATOM 1608 O O . GLY A 1 202 ? -1.609 -1.955 5.148 1.00 89.69 202 GLY A O 1
ATOM 1609 N N . LYS A 1 203 ? -0.804 -0.730 3.442 1.00 89.00 203 LYS A N 1
ATOM 1610 C CA . LYS A 1 203 ? -2.017 0.063 3.204 1.00 89.00 203 LYS A CA 1
ATOM 1611 C C . LYS A 1 203 ? -3.062 -0.663 2.356 1.00 89.00 203 LYS A C 1
ATOM 1613 O O . LYS A 1 203 ? -4.232 -0.660 2.730 1.00 89.00 203 LYS A O 1
ATOM 1618 N N . ILE A 1 204 ? -2.652 -1.241 1.226 1.00 89.62 204 ILE A N 1
ATOM 1619 C CA . ILE A 1 204 ? -3.552 -1.855 0.233 1.00 89.62 204 ILE A CA 1
ATOM 1620 C C . ILE A 1 204 ? -3.377 -3.375 0.127 1.00 89.62 204 ILE A C 1
ATOM 1622 O O . ILE A 1 204 ? -4.168 -4.035 -0.540 1.00 89.62 204 ILE A O 1
ATOM 1626 N N . GLY A 1 205 ? -2.401 -3.954 0.832 1.00 89.56 205 GLY A N 1
ATOM 1627 C CA . GLY A 1 205 ? -2.135 -5.391 0.853 1.00 89.56 205 GLY A CA 1
ATOM 1628 C C . GLY A 1 205 ? -1.214 -5.846 -0.282 1.00 89.56 205 GLY A C 1
ATOM 1629 O O . GLY A 1 205 ? -1.328 -5.397 -1.417 1.00 89.56 205 GLY A O 1
ATOM 1630 N N . ARG A 1 206 ? -0.332 -6.813 0.004 1.00 88.69 206 ARG A N 1
ATOM 1631 C CA . ARG A 1 206 ? 0.664 -7.339 -0.959 1.00 88.69 206 ARG A CA 1
ATOM 1632 C C . ARG A 1 206 ? 0.095 -7.829 -2.296 1.00 88.69 206 ARG A C 1
ATOM 1634 O O . ARG A 1 206 ? 0.768 -7.712 -3.304 1.00 88.69 206 ARG A O 1
ATOM 1641 N N . LYS A 1 207 ? -1.138 -8.352 -2.309 1.00 89.94 207 LYS A N 1
ATOM 1642 C CA . LYS A 1 207 ? -1.814 -8.844 -3.528 1.00 89.94 207 LYS A CA 1
ATOM 1643 C C . LYS A 1 207 ? -2.226 -7.730 -4.500 1.00 89.94 207 LYS A C 1
ATOM 1645 O O . LYS A 1 207 ? -2.648 -8.021 -5.604 1.00 89.94 207 LYS A O 1
ATOM 1650 N N . ASN A 1 208 ? -2.157 -6.479 -4.053 1.00 93.06 208 ASN A N 1
ATOM 1651 C CA . ASN A 1 208 ? -2.547 -5.294 -4.806 1.00 93.06 208 ASN A CA 1
ATOM 1652 C C . ASN A 1 208 ? -1.327 -4.422 -5.150 1.00 93.06 208 ASN A C 1
ATOM 1654 O O . ASN A 1 208 ? -1.469 -3.244 -5.474 1.00 93.06 208 ASN A O 1
ATOM 1658 N N . VAL A 1 209 ? -0.117 -4.973 -5.012 1.00 94.38 209 VAL A N 1
ATOM 1659 C CA . VAL A 1 209 ? 1.140 -4.275 -5.279 1.00 94.38 209 VAL A CA 1
ATOM 1660 C C . VAL A 1 209 ? 2.009 -5.149 -6.171 1.00 94.38 209 VAL A C 1
ATOM 1662 O O . VAL A 1 209 ? 2.238 -6.316 -5.857 1.00 94.38 209 VAL A O 1
ATOM 1665 N N . VAL A 1 210 ? 2.528 -4.573 -7.253 1.00 94.88 210 VAL A N 1
ATOM 1666 C CA . VAL A 1 210 ? 3.505 -5.223 -8.136 1.00 94.88 210 VAL A CA 1
ATOM 1667 C C . VAL A 1 210 ? 4.801 -4.429 -8.133 1.00 94.88 210 VAL A C 1
ATOM 1669 O O . VAL A 1 210 ? 4.796 -3.210 -8.309 1.00 94.88 210 VAL A O 1
ATOM 1672 N N . ALA A 1 211 ? 5.922 -5.125 -7.967 1.00 94.69 211 ALA A N 1
ATOM 1673 C CA . ALA A 1 211 ? 7.247 -4.556 -8.154 1.00 94.69 211 ALA A CA 1
ATOM 1674 C C . ALA A 1 211 ? 7.714 -4.827 -9.590 1.00 94.69 211 ALA A C 1
ATOM 1676 O O . ALA A 1 211 ? 7.941 -5.974 -9.967 1.00 94.69 211 ALA A O 1
ATOM 1677 N N . LEU A 1 212 ? 7.863 -3.775 -10.392 1.00 95.62 212 LEU A N 1
ATOM 1678 C CA . LEU A 1 212 ? 8.347 -3.854 -11.766 1.00 95.62 212 LEU A CA 1
ATOM 1679 C C . LEU A 1 212 ? 9.847 -3.533 -11.793 1.00 95.62 212 LEU A C 1
ATOM 1681 O O . LEU A 1 212 ? 10.261 -2.427 -11.444 1.00 95.62 212 LEU A O 1
ATOM 1685 N N . VAL A 1 213 ? 10.663 -4.513 -12.171 1.00 94.88 213 VAL A N 1
ATOM 1686 C CA . VAL A 1 213 ? 12.125 -4.480 -12.054 1.00 94.88 213 VAL A CA 1
ATOM 1687 C C . VAL A 1 213 ? 12.769 -4.256 -13.412 1.00 94.88 213 VAL A C 1
ATOM 1689 O O . VAL A 1 213 ? 12.651 -5.095 -14.304 1.00 94.88 213 VAL A O 1
ATOM 1692 N N . LYS A 1 214 ? 13.504 -3.155 -13.552 1.00 94.75 214 LYS A N 1
ATOM 1693 C CA . LYS A 1 214 ? 14.294 -2.825 -14.738 1.00 94.75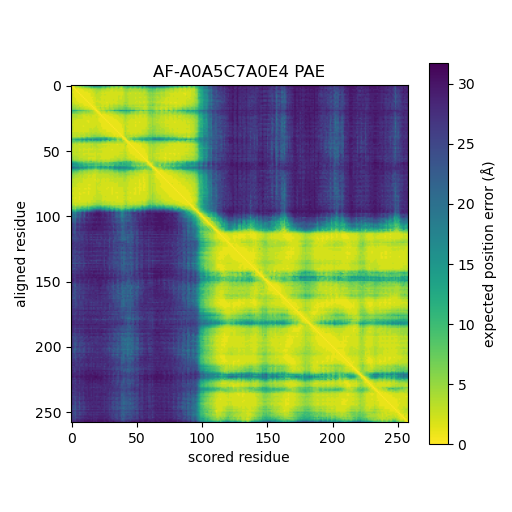 214 LYS A CA 1
ATOM 1694 C C . LYS A 1 214 ? 15.780 -2.933 -14.400 1.00 94.75 214 LYS A C 1
ATOM 1696 O O . LYS A 1 214 ? 16.272 -2.172 -13.568 1.00 94.75 214 LYS A O 1
ATOM 1701 N N . GLY A 1 215 ? 16.474 -3.847 -15.075 1.00 91.00 215 GLY A N 1
ATOM 1702 C CA . GLY A 1 215 ? 17.887 -4.138 -14.822 1.00 91.00 215 GLY A CA 1
ATOM 1703 C C . GLY A 1 215 ? 18.108 -5.163 -13.707 1.00 91.00 215 GLY A C 1
ATOM 1704 O O . GLY A 1 215 ? 17.180 -5.876 -13.308 1.00 91.00 215 GLY A O 1
ATOM 1705 N N . ASP A 1 216 ? 19.346 -5.238 -13.224 1.00 90.38 216 ASP A N 1
ATOM 1706 C CA . ASP A 1 216 ? 19.779 -6.178 -12.187 1.00 90.38 216 ASP A CA 1
ATOM 1707 C C . ASP A 1 216 ? 19.884 -5.471 -10.833 1.00 90.38 216 ASP A C 1
ATOM 1709 O O . ASP A 1 216 ? 20.940 -5.044 -10.368 1.00 90.38 216 ASP A O 1
ATOM 1713 N N . VAL A 1 217 ? 18.712 -5.277 -10.233 1.00 91.00 217 VAL A N 1
ATOM 1714 C CA . VAL A 1 217 ? 18.520 -4.512 -9.002 1.00 91.00 217 VAL A CA 1
ATOM 1715 C C . VAL A 1 217 ? 18.416 -5.457 -7.806 1.00 91.00 217 VAL A C 1
ATOM 1717 O O . VAL A 1 217 ? 17.566 -6.352 -7.795 1.00 91.00 217 VAL A O 1
ATOM 1720 N N . GLU A 1 218 ? 19.205 -5.204 -6.759 1.00 87.75 218 GLU A N 1
ATOM 1721 C CA . GLU A 1 218 ? 19.094 -5.876 -5.462 1.00 87.75 218 GLU A CA 1
ATOM 1722 C C . GLU A 1 218 ? 17.683 -5.701 -4.877 1.00 87.75 218 GLU A C 1
ATOM 1724 O O . GLU A 1 218 ? 17.129 -4.594 -4.820 1.00 87.75 218 GLU A O 1
ATOM 1729 N N . ARG A 1 219 ? 17.096 -6.808 -4.408 1.00 86.44 219 ARG A N 1
ATOM 1730 C CA . ARG A 1 219 ? 15.729 -6.866 -3.876 1.00 86.44 219 ARG A CA 1
ATOM 1731 C C . ARG A 1 219 ? 15.762 -7.184 -2.380 1.00 86.44 219 ARG A C 1
ATOM 1733 O O . ARG A 1 219 ? 16.574 -8.007 -1.964 1.00 86.44 219 ARG A O 1
ATOM 1740 N N . PRO A 1 220 ? 14.874 -6.595 -1.563 1.00 81.94 220 PRO A N 1
ATOM 1741 C CA . PRO A 1 220 ? 14.778 -6.963 -0.155 1.00 81.94 220 PRO A CA 1
ATOM 1742 C C . PRO A 1 220 ? 14.348 -8.431 0.006 1.00 81.94 220 PRO A C 1
ATOM 1744 O O . PRO A 1 220 ? 13.312 -8.830 -0.522 1.00 81.94 220 PRO A O 1
ATOM 1747 N N . ASN A 1 221 ? 15.114 -9.216 0.768 1.00 66.81 221 ASN A N 1
ATOM 1748 C CA . ASN A 1 221 ? 14.861 -10.652 0.962 1.00 66.81 221 ASN A CA 1
ATOM 1749 C C . ASN A 1 221 ? 13.561 -10.954 1.734 1.00 66.81 221 ASN A C 1
ATOM 1751 O O . ASN A 1 221 ? 12.946 -11.995 1.516 1.00 66.81 221 ASN A O 1
ATOM 1755 N N . ASP A 1 222 ? 13.121 -10.046 2.612 1.00 61.31 222 ASP A N 1
ATOM 1756 C CA . ASP A 1 222 ? 12.007 -10.286 3.545 1.00 61.31 222 ASP A CA 1
ATOM 1757 C C . ASP A 1 222 ? 10.612 -9.947 2.978 1.00 61.31 222 ASP A C 1
ATOM 1759 O O . ASP A 1 222 ? 9.604 -10.104 3.669 1.00 61.31 222 ASP A O 1
ATOM 1763 N N . ILE A 1 223 ? 10.505 -9.528 1.710 1.00 63.41 223 ILE A N 1
ATOM 1764 C CA . ILE A 1 223 ? 9.219 -9.205 1.056 1.00 63.41 223 ILE A CA 1
ATOM 1765 C C . ILE A 1 223 ? 8.633 -10.447 0.354 1.00 63.41 223 ILE A C 1
ATOM 1767 O O . ILE A 1 223 ? 8.269 -10.445 -0.823 1.00 63.41 223 ILE A O 1
ATOM 1771 N N . SER A 1 224 ? 8.541 -11.552 1.094 1.00 52.22 224 SER A N 1
ATOM 1772 C CA . SER A 1 224 ? 7.978 -12.804 0.581 1.00 52.22 224 SER A CA 1
ATOM 1773 C C . SER A 1 224 ? 6.478 -12.663 0.243 1.00 52.22 224 SER A C 1
ATOM 1775 O O . SER A 1 224 ? 5.635 -12.311 1.078 1.00 52.22 224 SER A O 1
ATOM 1777 N N . GLY A 1 225 ? 6.128 -12.942 -1.017 1.00 62.59 225 GLY A N 1
ATOM 1778 C CA . GLY A 1 225 ? 4.745 -12.943 -1.510 1.00 62.59 225 GLY A CA 1
ATOM 1779 C C . GLY A 1 225 ? 4.269 -11.665 -2.211 1.00 62.59 225 GLY A C 1
ATOM 1780 O O . GLY A 1 225 ? 3.063 -11.528 -2.405 1.00 62.59 225 GLY A O 1
ATOM 1781 N N . VAL A 1 226 ? 5.168 -10.747 -2.581 1.00 73.88 226 VAL A N 1
ATOM 1782 C CA . VAL A 1 226 ? 4.889 -9.712 -3.596 1.00 73.88 226 VAL A CA 1
ATOM 1783 C C . VAL A 1 226 ? 5.358 -10.205 -4.962 1.00 73.88 226 VAL A C 1
ATOM 1785 O O . VAL A 1 226 ? 6.396 -10.861 -5.066 1.00 73.88 226 VAL A O 1
ATOM 1788 N N . VAL A 1 227 ? 4.592 -9.892 -6.006 1.00 80.75 227 VAL A N 1
ATOM 1789 C CA . VAL A 1 227 ? 4.940 -10.237 -7.386 1.00 80.75 227 VAL A CA 1
ATOM 1790 C C . VAL A 1 227 ? 6.033 -9.291 -7.884 1.00 80.75 227 VAL A C 1
ATOM 1792 O O . VAL A 1 227 ? 5.861 -8.070 -7.889 1.00 80.75 227 VAL A O 1
ATOM 1795 N N . TYR A 1 228 ? 7.157 -9.871 -8.304 1.00 86.94 228 TYR A N 1
ATOM 1796 C CA . TYR A 1 228 ? 8.220 -9.170 -9.015 1.00 86.94 228 TYR A CA 1
ATOM 1797 C C . TYR A 1 228 ? 8.116 -9.496 -10.500 1.00 86.94 228 TYR A C 1
ATOM 1799 O O . TYR A 1 228 ? 8.346 -10.637 -10.897 1.00 86.94 228 TYR A O 1
ATOM 1807 N N . GLU A 1 229 ? 7.808 -8.490 -11.307 1.00 91.12 229 GLU A N 1
ATOM 1808 C CA . GLU A 1 229 ? 7.771 -8.593 -12.763 1.00 91.12 229 GLU A CA 1
ATOM 1809 C C . GLU A 1 229 ? 9.021 -7.957 -13.359 1.00 91.12 229 GLU A C 1
ATOM 1811 O O . GLU A 1 229 ? 9.471 -6.906 -12.904 1.00 91.12 229 GLU A O 1
ATOM 1816 N N . SER A 1 230 ? 9.597 -8.579 -14.384 1.00 92.94 230 SER A N 1
ATOM 1817 C CA . SER A 1 230 ? 10.698 -7.963 -15.124 1.00 92.94 230 SER A CA 1
ATOM 1818 C C . SER A 1 230 ? 10.139 -6.966 -16.131 1.00 92.94 230 SER A C 1
ATOM 1820 O O . SER A 1 230 ? 9.236 -7.299 -16.890 1.00 92.94 230 SER A O 1
ATOM 1822 N N . MET A 1 231 ? 10.686 -5.752 -16.161 1.00 93.12 231 MET A N 1
ATOM 1823 C CA . MET A 1 231 ? 10.400 -4.755 -17.187 1.00 93.12 231 MET A CA 1
ATOM 1824 C C . MET A 1 231 ? 11.170 -5.098 -18.460 1.00 93.12 231 MET A C 1
ATOM 1826 O O . MET A 1 231 ? 12.223 -4.533 -18.759 1.00 93.12 231 MET A O 1
ATOM 1830 N N . ASP A 1 232 ? 10.662 -6.088 -19.180 1.00 88.75 232 ASP A N 1
ATOM 1831 C CA . ASP A 1 232 ? 11.269 -6.580 -20.403 1.00 88.75 232 ASP A CA 1
ATOM 1832 C C . ASP A 1 232 ? 11.061 -5.613 -21.583 1.00 88.75 232 ASP A C 1
ATOM 1834 O O . ASP A 1 232 ? 10.065 -4.889 -21.673 1.00 88.75 232 ASP A O 1
ATOM 1838 N N . THR A 1 233 ? 11.991 -5.638 -22.536 1.00 85.31 233 THR A N 1
ATOM 1839 C CA . THR A 1 233 ? 11.937 -4.801 -23.744 1.00 85.31 233 THR A CA 1
ATOM 1840 C C . THR A 1 233 ? 10.859 -5.237 -24.736 1.00 85.31 233 THR A C 1
ATOM 1842 O O . THR A 1 233 ? 10.451 -4.434 -25.573 1.00 85.31 233 THR A O 1
ATOM 1845 N N . SER A 1 234 ? 10.371 -6.480 -24.649 1.00 84.81 234 SER A N 1
ATOM 1846 C CA . SER A 1 234 ? 9.277 -6.979 -25.492 1.00 84.81 234 SER A CA 1
ATOM 1847 C C . SER A 1 234 ? 7.896 -6.493 -25.034 1.00 84.81 234 SER A C 1
ATOM 1849 O O . SER A 1 234 ? 6.917 -6.632 -25.764 1.00 84.81 234 SER A O 1
ATOM 1851 N N . GLY A 1 235 ? 7.814 -5.876 -23.851 1.00 86.94 235 GLY A N 1
ATOM 1852 C CA . GLY A 1 235 ? 6.596 -5.313 -23.291 1.00 86.94 235 GLY A CA 1
ATOM 1853 C C . GLY A 1 235 ? 5.639 -6.322 -22.661 1.00 86.94 235 GLY A C 1
ATOM 1854 O O . GLY A 1 235 ? 4.496 -5.948 -22.382 1.00 86.94 235 GLY A O 1
ATOM 1855 N N . ALA A 1 236 ? 6.069 -7.565 -22.431 1.00 90.06 236 ALA A N 1
ATOM 1856 C CA . ALA A 1 236 ? 5.230 -8.629 -21.877 1.00 90.06 236 ALA A CA 1
ATOM 1857 C C . ALA A 1 236 ? 4.727 -8.300 -20.460 1.00 90.06 236 ALA A C 1
ATOM 1859 O O . ALA A 1 236 ? 3.600 -8.661 -20.099 1.00 90.06 236 ALA A O 1
ATOM 1860 N N . TRP A 1 237 ? 5.507 -7.534 -19.693 1.00 93.88 237 TRP A N 1
ATOM 1861 C CA . TRP A 1 237 ? 5.140 -7.021 -18.373 1.00 93.88 237 TRP A CA 1
ATOM 1862 C C . TRP A 1 237 ? 3.778 -6.314 -18.337 1.00 93.88 237 TRP A C 1
ATOM 1864 O O . TRP A 1 237 ? 3.054 -6.438 -17.349 1.00 93.88 237 TRP A O 1
ATOM 1874 N N . ARG A 1 238 ? 3.369 -5.637 -19.422 1.00 95.00 238 ARG A N 1
ATOM 1875 C CA . ARG A 1 238 ? 2.068 -4.947 -19.511 1.00 95.00 238 ARG A CA 1
ATOM 1876 C C . ARG A 1 238 ? 0.901 -5.913 -19.332 1.00 95.00 238 ARG A C 1
ATOM 1878 O O . ARG A 1 238 ? -0.051 -5.618 -18.612 1.00 95.00 238 ARG A O 1
ATOM 1885 N N . TYR A 1 239 ? 0.993 -7.093 -19.945 1.00 93.38 239 TYR A N 1
ATOM 1886 C CA . TYR A 1 239 ? -0.019 -8.137 -19.800 1.00 93.38 239 TYR A CA 1
ATOM 1887 C C . TYR A 1 239 ? -0.025 -8.737 -18.397 1.00 93.38 239 TYR A C 1
ATOM 1889 O O . TYR A 1 239 ? -1.099 -9.061 -17.894 1.00 93.38 239 TYR A O 1
ATOM 1897 N N . SER A 1 240 ? 1.144 -8.884 -17.761 1.00 91.56 240 SER A N 1
ATOM 1898 C CA . SER A 1 240 ? 1.204 -9.390 -16.385 1.00 91.56 240 SER A CA 1
ATOM 1899 C C . SER A 1 240 ? 0.570 -8.414 -15.403 1.00 91.56 240 SER A C 1
ATOM 1901 O O . SER A 1 240 ? -0.352 -8.788 -14.683 1.00 91.56 240 SER A O 1
ATOM 1903 N N . ILE A 1 241 ? 0.946 -7.134 -15.476 1.00 94.31 241 ILE A N 1
ATOM 1904 C CA . ILE A 1 241 ? 0.349 -6.085 -14.646 1.00 94.31 241 ILE A CA 1
ATOM 1905 C C . ILE A 1 241 ? -1.164 -6.001 -14.869 1.00 94.31 241 ILE A C 1
ATOM 1907 O O . ILE A 1 241 ? -1.915 -5.964 -13.900 1.00 94.31 241 ILE A O 1
ATOM 1911 N N . ALA A 1 242 ? -1.639 -6.043 -16.116 1.00 93.56 242 ALA A N 1
ATOM 1912 C CA . ALA A 1 242 ? -3.074 -6.004 -16.398 1.00 93.56 242 ALA A CA 1
ATOM 1913 C C . ALA A 1 242 ? -3.853 -7.175 -15.769 1.00 93.56 242 ALA A C 1
ATOM 1915 O O . ALA A 1 242 ? -4.983 -6.987 -15.314 1.00 93.56 242 ALA A O 1
ATOM 1916 N N . ARG A 1 243 ? -3.265 -8.381 -15.710 1.00 91.38 243 ARG A N 1
ATOM 1917 C CA . ARG A 1 243 ? -3.876 -9.530 -15.017 1.00 91.38 243 ARG A CA 1
ATOM 1918 C C . ARG A 1 243 ? -3.946 -9.315 -13.510 1.00 91.38 243 ARG A C 1
ATOM 1920 O O . ARG A 1 243 ? -4.990 -9.583 -12.920 1.00 91.38 243 ARG A O 1
ATOM 1927 N N . GLU A 1 244 ? -2.875 -8.812 -12.904 1.00 91.69 244 GLU A N 1
ATOM 1928 C CA . GLU A 1 244 ? -2.857 -8.501 -11.471 1.00 91.69 244 GLU A CA 1
ATOM 1929 C C . GLU A 1 244 ? -3.886 -7.414 -11.131 1.00 91.69 244 GLU A C 1
ATOM 1931 O O . GLU A 1 244 ? -4.684 -7.581 -10.213 1.00 91.69 244 GLU A O 1
ATOM 1936 N N . MET A 1 245 ? -3.982 -6.363 -11.949 1.00 92.50 245 MET A N 1
ATOM 1937 C CA . MET A 1 245 ? -4.991 -5.311 -11.793 1.00 92.50 245 MET A CA 1
ATOM 1938 C C . MET A 1 245 ? -6.422 -5.865 -11.844 1.00 92.50 245 MET A C 1
ATOM 1940 O O . MET A 1 245 ? -7.249 -5.499 -11.006 1.00 92.50 245 MET A O 1
ATOM 1944 N N . LYS A 1 246 ? -6.722 -6.787 -12.772 1.00 90.75 246 LYS A N 1
ATOM 1945 C CA . LYS A 1 246 ? -8.024 -7.479 -12.803 1.00 90.75 246 LYS A CA 1
ATOM 1946 C C . LYS A 1 246 ? -8.290 -8.269 -11.527 1.00 90.75 246 LYS A C 1
ATOM 1948 O O . LYS A 1 246 ? -9.390 -8.189 -10.985 1.00 90.75 246 LYS A O 1
ATOM 1953 N N . SER A 1 247 ? -7.294 -9.001 -11.033 1.00 88.12 247 SER A N 1
ATOM 1954 C CA . SER A 1 247 ? -7.394 -9.753 -9.773 1.00 88.12 247 SER A CA 1
ATOM 1955 C C . SER A 1 247 ? -7.625 -8.838 -8.563 1.00 88.12 247 SER A C 1
ATOM 1957 O O . SER A 1 247 ? -8.284 -9.238 -7.602 1.00 88.12 247 SER A O 1
ATOM 1959 N N . SER A 1 248 ? -7.146 -7.595 -8.632 1.00 87.12 248 SER A N 1
ATOM 1960 C CA . SER A 1 248 ? -7.387 -6.531 -7.651 1.00 87.12 248 SER A CA 1
ATOM 1961 C C . SER A 1 248 ? -8.703 -5.766 -7.854 1.00 87.12 248 SER A C 1
ATOM 1963 O O . SER A 1 248 ? -9.000 -4.862 -7.076 1.00 87.12 248 SER A O 1
ATOM 1965 N N . GLY A 1 249 ? -9.514 -6.134 -8.852 1.00 87.69 249 GLY A N 1
ATOM 1966 C CA . GLY A 1 249 ? -10.849 -5.572 -9.083 1.00 87.69 249 GLY A CA 1
ATOM 1967 C C . GLY A 1 249 ? -10.913 -4.402 -10.068 1.00 87.69 249 GLY A C 1
ATOM 1968 O O . GLY A 1 249 ? -11.930 -3.710 -10.099 1.00 87.69 249 GLY A O 1
ATOM 1969 N N . TYR A 1 250 ? -9.866 -4.162 -10.863 1.00 90.31 250 TYR A N 1
ATOM 1970 C CA . TYR A 1 250 ? -9.899 -3.166 -11.939 1.00 90.31 250 TYR A CA 1
ATOM 1971 C C . TYR A 1 250 ? -10.585 -3.730 -13.184 1.00 90.31 250 TYR A C 1
ATOM 1973 O O . TYR A 1 250 ? -10.310 -4.856 -13.610 1.00 90.31 250 TYR A O 1
ATOM 1981 N N . ASP A 1 251 ? -11.414 -2.908 -13.823 1.00 87.62 251 ASP A N 1
ATOM 1982 C CA . ASP A 1 251 ? -12.000 -3.217 -15.127 1.00 87.62 251 ASP A CA 1
ATOM 1983 C C . ASP A 1 251 ? -11.017 -2.855 -16.251 1.00 87.62 251 ASP A C 1
ATOM 1985 O O . ASP A 1 251 ? -11.039 -1.764 -16.818 1.00 87.62 251 ASP A O 1
ATOM 1989 N N . VAL A 1 252 ? -10.069 -3.760 -16.512 1.00 89.81 252 VAL A N 1
ATOM 1990 C CA . VAL A 1 252 ? -9.037 -3.574 -17.541 1.00 89.81 252 VAL A CA 1
ATOM 1991 C C . VAL A 1 252 ? -9.456 -4.227 -18.859 1.00 89.81 252 VAL A C 1
ATOM 1993 O O . VAL A 1 252 ? -9.658 -5.441 -18.941 1.00 89.81 252 VAL A O 1
ATOM 1996 N N . ASP A 1 253 ? -9.501 -3.452 -19.938 1.00 88.75 253 ASP A N 1
ATOM 1997 C CA . ASP A 1 253 ? -9.681 -4.000 -21.284 1.00 88.75 253 ASP A CA 1
ATOM 1998 C C . ASP A 1 253 ? -8.345 -4.521 -21.837 1.00 88.75 253 ASP A C 1
ATOM 2000 O O . ASP A 1 253 ? -7.450 -3.751 -22.193 1.00 88.75 253 ASP A O 1
ATOM 2004 N N . MET A 1 254 ? -8.214 -5.848 -21.934 1.00 87.88 254 MET A N 1
ATOM 2005 C CA . MET A 1 254 ? -6.985 -6.497 -22.411 1.00 87.88 254 MET A CA 1
ATOM 2006 C C . MET A 1 254 ? -6.696 -6.187 -23.887 1.00 87.88 254 MET A C 1
ATOM 2008 O O . MET A 1 254 ? -5.545 -6.281 -24.307 1.00 87.88 254 MET A O 1
ATOM 2012 N N . ASN A 1 255 ? -7.702 -5.774 -24.667 1.00 87.88 255 ASN A N 1
ATOM 2013 C CA . ASN A 1 255 ? -7.517 -5.408 -26.073 1.00 87.88 255 ASN A CA 1
ATOM 2014 C C . ASN A 1 255 ? -6.790 -4.067 -26.238 1.00 87.88 255 ASN A C 1
ATOM 2016 O O . ASN A 1 255 ? -6.242 -3.796 -27.302 1.00 87.88 255 ASN A O 1
ATOM 2020 N N . LYS A 1 256 ? -6.743 -3.234 -25.189 1.00 85.62 256 LYS A N 1
ATOM 2021 C CA . LYS A 1 256 ? -6.028 -1.948 -25.197 1.00 85.62 256 LYS A CA 1
ATOM 2022 C C . LYS A 1 256 ? -4.530 -2.084 -24.905 1.00 85.62 256 LYS A C 1
ATOM 2024 O O . LYS A 1 256 ? -3.814 -1.086 -24.934 1.00 85.62 256 LYS A O 1
ATOM 2029 N N . ILE A 1 257 ? -4.040 -3.288 -24.603 1.00 83.75 257 ILE A N 1
ATOM 2030 C CA . ILE A 1 257 ? -2.638 -3.513 -24.218 1.00 83.75 257 ILE A CA 1
ATOM 2031 C C . ILE A 1 257 ? -1.713 -3.516 -25.445 1.00 83.75 257 ILE A C 1
ATOM 2033 O O . ILE A 1 257 ? -0.618 -2.956 -25.359 1.00 83.75 257 ILE A O 1
ATOM 2037 N N . GLY A 1 258 ? -2.174 -4.085 -26.566 1.00 66.19 258 GLY A N 1
ATOM 2038 C CA . GLY A 1 258 ? -1.446 -4.183 -27.842 1.00 66.19 258 GLY A CA 1
ATOM 2039 C C . GLY A 1 258 ? -1.198 -2.856 -28.542 1.00 66.19 258 GLY A C 1
ATOM 2040 O O . GLY A 1 258 ? -2.012 -1.919 -28.369 1.00 66.19 258 GLY A O 1
#

Sequence (258 aa):
MDKILMLEEINKEVKGLQYSDNKNSEKLLSKISVLVEKFFDSKPKYINELFSIRHFLNGFNCRGNETRKAASWKKGKEKLENLIMTLIYDMNISKNSTGEQVISVLDNQSKCSKVFIVHGHDDGAKNEVARFIEKLGLEAIILHEKTSSGDTIIEKIIRYSDVSFGIVLYTECDVGGVKALPQTLNPRARQNVVFEHGFLIGKIGRKNVVALVKGDVERPNDISGVVYESMDTSGAWRYSIAREMKSSGYDVDMNKIG

Foldseek 3Di:
DDLLVLLVVLLVLLVVDDQPPLVSVVVSLVVVQVSCVVPVVPPVVLVVLSVVLNCLLVLVVPVPDPVSNVVSNVVSSVSVSVSSVVVSVVVVVVVVPPPPVVVVCVLQQVQLQEEEEAADPPVVVVVVVQVLSVLQVHHYHYQVPDDCPVPDSVVSLVVRLSHLAYEQEWEQRDWDDDPVCPVDIFRAGDPVSVVSQVVSCVVNNLLRYEYEYEPRHDDDPPSPRHHYHYPDPVQVVSVVVQVSSVVSPHPGDPVSSD

Radius of gyration: 24.89 Å; Cα contacts (8 Å, |Δi|>4): 324; chains: 1; bounding box: 65×36×74 Å

Organism: NCBI:txid45611